Protein AF-A0A9J7GV17-F1 (afdb_monomer)

Radius of gyration: 26.83 Å; Cα contacts (8 Å, |Δi|>4): 73; chains: 1; bounding box: 70×42×79 Å

InterPro domains:
  IPR004841 Amino acid permease/SLC12A domain [PF00324] (50-207)
  IPR004842 SLC12A transporter family [PTHR11827] (38-210)

Solvent-accessible surface area (backbone atoms only — not comparable to full-atom values): 13271 Å² total; per-residue (Å²): 127,67,68,69,57,51,54,56,53,50,52,50,54,48,56,47,50,54,58,53,58,73,72,65,75,82,66,84,75,64,91,89,72,84,84,90,75,91,62,78,77,75,78,64,48,67,64,76,46,54,48,50,54,49,49,45,68,73,67,28,73,62,50,69,67,44,48,56,55,44,33,70,75,57,34,66,71,56,34,51,53,53,54,53,51,52,51,51,55,51,49,56,50,51,56,51,51,49,56,50,58,75,72,16,67,84,57,103,52,61,72,68,47,36,43,26,62,61,59,34,70,73,53,27,51,57,55,48,52,53,50,53,54,50,52,53,52,50,53,50,52,54,44,47,56,51,20,49,56,52,29,60,76,68,68,48,89,44,77,66,51,34,53,51,47,30,53,53,51,51,52,52,53,51,50,54,66,69,75,34,70,75,57,52,54,59,49,50,57,50,51,46,52,53,49,52,51,54,51,51,50,53,53,50,52,65,69,65,75,77,65,92,85,71,56,86,76,55,76,79,66,86,80,83,130

Structure (mmCIF, N/CA/C/O backbone):
data_AF-A0A9J7GV17-F1
#
_entry.id   AF-A0A9J7GV17-F1
#
loop_
_atom_site.group_PDB
_atom_site.id
_atom_site.type_symbol
_atom_site.label_atom_id
_atom_site.label_alt_id
_atom_site.label_comp_id
_atom_site.label_asym_id
_atom_site.label_entity_id
_atom_site.label_seq_id
_atom_site.pdbx_PDB_ins_code
_atom_site.Cartn_x
_atom_site.Cartn_y
_atom_site.Cartn_z
_atom_site.occupancy
_atom_site.B_iso_or_equiv
_atom_site.auth_seq_id
_atom_site.auth_comp_id
_atom_site.auth_asym_id
_atom_site.auth_atom_id
_atom_site.pdbx_PDB_model_num
ATOM 1 N N . MET A 1 1 ? -36.250 19.873 53.301 1.00 50.84 1 MET A N 1
ATOM 2 C CA . MET A 1 1 ? -37.243 18.972 52.658 1.00 50.84 1 MET A CA 1
ATOM 3 C C . MET A 1 1 ? -37.480 19.249 51.158 1.00 50.84 1 MET A C 1
ATOM 5 O O . MET A 1 1 ? -37.870 18.332 50.445 1.00 50.84 1 MET A O 1
ATOM 9 N N . SER A 1 2 ? -37.263 20.472 50.648 1.00 46.53 2 SER A N 1
ATOM 10 C CA . SER A 1 2 ? -37.588 20.875 49.260 1.00 46.53 2 SER A CA 1
ATOM 11 C C . SER A 1 2 ? -36.556 20.457 48.194 1.00 46.53 2 SER A C 1
ATOM 13 O O . SER A 1 2 ? -36.933 20.104 47.080 1.00 46.53 2 SER A O 1
ATOM 15 N N . VAL A 1 3 ? -35.264 20.407 48.535 1.00 52.38 3 VAL A N 1
ATOM 16 C CA . VAL A 1 3 ? -34.169 20.131 47.576 1.00 52.38 3 VAL A CA 1
ATOM 17 C C . VAL A 1 3 ? -34.157 18.674 47.079 1.00 52.38 3 VAL A C 1
ATOM 19 O O . VAL A 1 3 ? -33.900 18.410 45.904 1.00 52.38 3 VAL A O 1
ATOM 22 N N . PHE A 1 4 ? -34.534 17.714 47.931 1.00 48.66 4 PHE A N 1
ATOM 23 C CA . PHE A 1 4 ? -34.608 16.292 47.558 1.00 48.66 4 PHE A CA 1
ATOM 24 C C . PHE A 1 4 ? -35.778 15.995 46.600 1.00 48.66 4 PHE A C 1
ATOM 26 O O . PHE A 1 4 ? -35.694 15.116 45.743 1.00 48.66 4 PHE A O 1
ATOM 33 N N . ARG A 1 5 ? -36.859 16.784 46.682 1.00 53.06 5 ARG A N 1
ATOM 34 C CA . ARG A 1 5 ? -38.025 16.680 45.790 1.00 53.06 5 ARG A CA 1
ATOM 35 C C . ARG A 1 5 ? -37.735 17.259 44.395 1.00 53.06 5 ARG A C 1
ATOM 37 O O . ARG A 1 5 ? -38.274 16.756 43.411 1.00 53.06 5 ARG A O 1
ATOM 44 N N . GLN A 1 6 ? -36.837 18.243 44.300 1.00 47.22 6 GLN A N 1
ATOM 45 C CA . GLN A 1 6 ? -36.398 18.852 43.037 1.00 47.22 6 GLN A CA 1
ATOM 46 C C . GLN A 1 6 ? -35.502 17.903 42.219 1.00 47.22 6 GLN A C 1
ATOM 48 O O . GLN A 1 6 ? -35.733 17.715 41.024 1.00 47.22 6 GLN A O 1
ATOM 53 N N . ARG A 1 7 ? -34.535 17.229 42.869 1.00 45.53 7 ARG A N 1
ATOM 54 C CA . ARG A 1 7 ? -33.667 16.233 42.206 1.00 45.53 7 ARG A CA 1
ATOM 55 C C . ARG A 1 7 ? -34.460 15.054 41.644 1.00 45.53 7 ARG A C 1
ATOM 57 O O . ARG A 1 7 ? -34.174 14.612 40.538 1.00 45.53 7 ARG A O 1
ATOM 64 N N . ASN A 1 8 ? -35.497 14.593 42.347 1.00 42.56 8 ASN A N 1
ATOM 65 C CA . ASN A 1 8 ? -36.317 13.473 41.878 1.00 42.56 8 ASN A CA 1
ATOM 66 C C . ASN A 1 8 ? -37.237 13.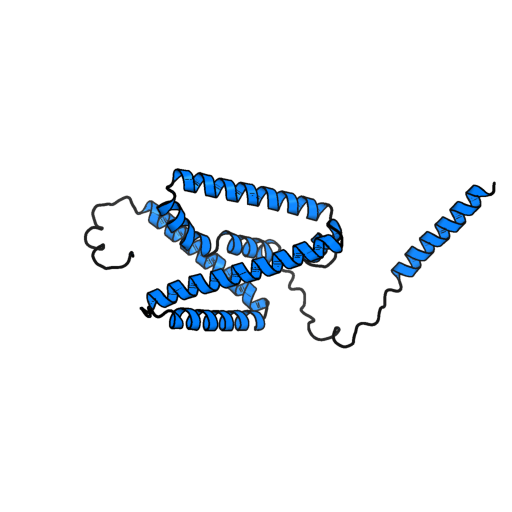846 40.695 1.00 42.56 8 ASN A C 1
ATOM 68 O O . ASN A 1 8 ? -37.536 12.995 39.860 1.00 42.56 8 ASN A O 1
ATOM 72 N N . LYS A 1 9 ? -37.650 15.118 40.572 1.00 51.69 9 LYS A N 1
ATOM 73 C CA . LYS A 1 9 ? -38.344 15.622 39.370 1.00 51.69 9 LYS A CA 1
ATOM 74 C C . LYS A 1 9 ? -37.401 15.739 38.167 1.00 51.69 9 LYS A C 1
ATOM 76 O O . LYS A 1 9 ? -37.792 15.367 37.065 1.00 51.69 9 LYS A O 1
ATOM 81 N N . LEU A 1 10 ? -36.161 16.191 38.374 1.00 53.03 10 LEU A N 1
ATOM 82 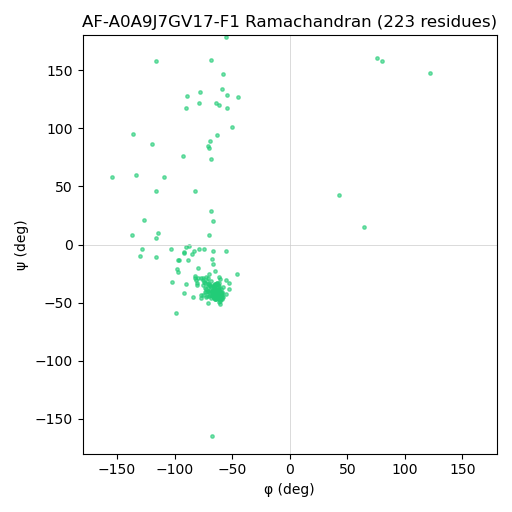C CA . LEU A 1 10 ? -35.155 16.284 37.307 1.00 53.03 10 LEU A CA 1
ATOM 83 C C . LEU A 1 10 ? -34.674 14.909 36.824 1.00 53.03 10 LEU A C 1
ATOM 85 O O . LEU A 1 10 ? -34.563 14.707 35.619 1.00 53.03 10 LEU A O 1
ATOM 89 N N . LEU A 1 11 ? -34.491 13.941 37.728 1.00 51.88 11 LEU A N 1
ATOM 90 C CA . LEU A 1 11 ? -34.141 12.559 37.370 1.00 51.88 11 LEU A CA 1
ATOM 91 C C . LEU A 1 11 ? -35.251 11.856 36.574 1.00 51.88 11 LEU A C 1
ATOM 93 O O . LEU A 1 11 ? -34.952 11.090 35.662 1.00 51.88 11 LEU A O 1
ATOM 97 N N . ARG A 1 12 ? -36.532 12.150 36.850 1.00 50.22 12 ARG A N 1
ATOM 98 C CA . ARG A 1 12 ? -37.652 11.658 36.025 1.00 50.22 12 ARG A CA 1
ATOM 99 C C . ARG A 1 12 ? -37.706 12.333 34.652 1.00 50.22 12 ARG A C 1
ATOM 101 O O . ARG A 1 12 ? -38.005 11.658 33.678 1.00 50.22 12 ARG A O 1
ATOM 108 N N . SER A 1 13 ? -37.359 13.618 34.557 1.00 44.81 13 SER A N 1
ATOM 109 C CA . SER A 1 13 ? -37.289 14.336 33.275 1.00 44.81 13 SER A CA 1
ATOM 110 C C . SER A 1 13 ? -36.124 13.854 32.392 1.00 44.81 13 SER A C 1
ATOM 112 O O . SER A 1 13 ? -36.280 13.743 31.179 1.00 44.81 13 SER A O 1
ATOM 114 N N . PHE A 1 14 ? -34.987 13.478 32.995 1.00 46.97 14 PHE A N 1
ATOM 115 C CA . PHE A 1 14 ? -33.864 12.851 32.282 1.00 46.97 14 PHE A CA 1
ATOM 116 C C . PHE A 1 14 ? -34.188 11.418 31.838 1.00 46.97 14 PHE A C 1
ATOM 118 O O . PHE A 1 14 ? -34.124 11.135 30.648 1.00 46.97 14 PHE A O 1
ATOM 125 N N . LYS A 1 15 ? -34.695 10.552 32.733 1.00 44.22 15 LYS A N 1
ATOM 126 C CA . LYS A 1 15 ? -35.076 9.171 32.368 1.00 4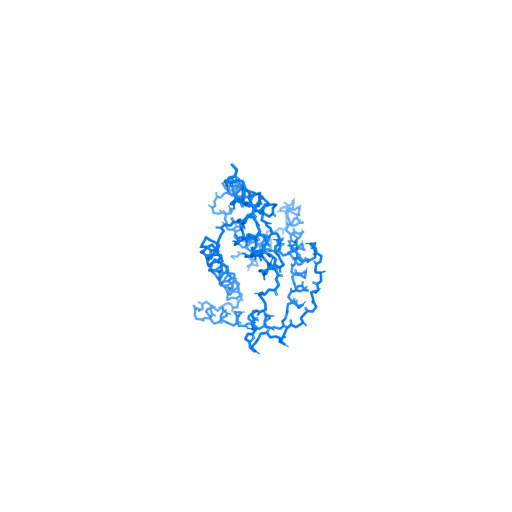4.22 15 LYS A CA 1
ATOM 127 C C . LYS A 1 15 ? -36.178 9.123 31.302 1.00 44.22 15 LYS A C 1
ATOM 129 O O . LYS A 1 15 ? -36.229 8.185 30.515 1.00 44.22 15 LYS A O 1
ATOM 134 N N . GLN A 1 16 ? -37.059 10.125 31.263 1.00 41.88 16 GLN A N 1
ATOM 135 C CA . GLN A 1 16 ? -38.108 10.224 30.249 1.00 41.88 16 GLN A CA 1
ATOM 136 C C . GLN A 1 16 ? -37.600 10.809 28.924 1.00 41.88 16 GLN A C 1
ATOM 138 O O . GLN A 1 16 ? -38.078 10.385 27.878 1.00 41.88 16 GLN A O 1
ATOM 143 N N . LYS A 1 17 ? -36.587 11.689 28.929 1.00 36.47 17 LYS A N 1
ATOM 144 C CA . LYS A 1 17 ? -35.874 12.059 27.695 1.00 36.47 17 LYS A CA 1
ATOM 145 C C . LYS A 1 17 ? -35.110 10.875 27.106 1.00 36.47 17 LYS A C 1
ATOM 147 O O . LYS A 1 17 ? -35.159 10.701 25.895 1.00 36.47 17 LYS A O 1
ATOM 152 N N . ASP A 1 18 ? -34.513 10.018 27.927 1.00 40.91 18 ASP A N 1
ATOM 153 C CA . ASP A 1 18 ? -33.761 8.859 27.430 1.00 40.91 18 ASP A CA 1
ATOM 154 C C . ASP A 1 18 ? -34.689 7.746 26.903 1.00 40.91 18 ASP A C 1
ATOM 156 O O . ASP A 1 18 ? -34.424 7.155 25.859 1.00 40.91 18 ASP A O 1
ATOM 160 N N . VAL A 1 19 ? -35.839 7.515 27.552 1.00 43.56 19 VAL A N 1
ATOM 161 C CA . VAL A 1 19 ? -36.836 6.524 27.093 1.00 43.56 19 VAL A CA 1
ATOM 162 C C . VAL A 1 19 ? -37.620 7.003 25.862 1.00 43.56 19 VAL A C 1
ATOM 164 O O . VAL A 1 19 ? -37.954 6.188 25.009 1.00 43.56 19 VAL A O 1
ATOM 167 N N . VAL A 1 20 ? -37.877 8.309 25.714 1.00 40.47 20 VAL A N 1
ATOM 168 C CA . VAL A 1 20 ? -38.546 8.856 24.514 1.00 40.47 20 VAL A CA 1
ATOM 169 C C . VAL A 1 20 ? -37.567 9.012 23.339 1.00 40.47 20 VAL A C 1
ATOM 171 O O . VAL A 1 20 ? -37.959 8.831 22.187 1.00 40.47 20 VAL A O 1
ATOM 174 N N . THR A 1 21 ? -36.275 9.242 23.602 1.00 35.94 21 THR A N 1
ATOM 175 C CA . THR A 1 21 ? -35.239 9.302 22.549 1.00 35.94 21 THR A CA 1
ATOM 176 C C . THR A 1 21 ? -34.786 7.907 22.094 1.00 35.94 21 THR A C 1
ATOM 178 O O . THR A 1 21 ? -34.329 7.754 20.966 1.00 35.94 21 THR A O 1
ATOM 181 N N . GLY A 1 22 ? -35.007 6.864 22.903 1.00 33.12 22 GLY A N 1
ATOM 182 C CA . GLY A 1 22 ? -34.808 5.462 22.512 1.00 33.12 22 GLY A CA 1
ATOM 183 C C . GLY A 1 22 ? -35.876 4.882 21.570 1.00 33.12 22 GLY A C 1
ATOM 184 O O . GLY A 1 22 ? -35.732 3.741 21.142 1.00 33.12 22 GLY A O 1
ATOM 185 N N . GLY A 1 23 ? -36.935 5.639 21.244 1.00 36.09 23 GLY A N 1
ATOM 186 C CA . GLY A 1 23 ? -38.056 5.170 20.414 1.00 36.09 23 GLY A CA 1
ATOM 187 C C . GLY A 1 23 ? -38.472 6.074 19.244 1.00 36.09 23 GLY A C 1
ATOM 188 O O . GLY A 1 23 ? -39.268 5.635 18.420 1.00 36.09 23 GLY A O 1
ATOM 189 N N . ILE A 1 24 ? -37.970 7.315 19.130 1.00 31.48 24 ILE A N 1
ATOM 190 C CA . ILE A 1 24 ? -38.369 8.279 18.075 1.00 31.48 24 ILE A CA 1
ATOM 191 C C . ILE A 1 24 ? -37.138 8.955 17.435 1.00 31.48 24 ILE A C 1
ATOM 193 O O . ILE A 1 24 ? -36.989 10.170 17.386 1.00 31.48 24 ILE A O 1
ATOM 197 N N . LEU A 1 25 ? -36.256 8.142 16.853 1.00 34.28 25 LEU A N 1
ATOM 198 C CA . LEU A 1 25 ? -35.554 8.522 15.619 1.00 34.28 25 LEU A CA 1
ATOM 199 C C . LEU A 1 25 ? -35.949 7.577 14.478 1.00 34.28 25 LEU A C 1
ATOM 201 O O . LEU A 1 25 ? -35.133 7.147 13.671 1.00 34.28 25 LEU A O 1
ATOM 205 N N . ALA A 1 26 ? -37.257 7.333 14.370 1.00 37.91 26 ALA A N 1
ATOM 206 C CA . ALA A 1 26 ? -37.912 7.219 13.075 1.00 37.91 26 ALA A CA 1
ATOM 207 C C . ALA A 1 26 ? -37.910 8.611 12.408 1.00 37.91 26 ALA A C 1
ATOM 209 O O . ALA A 1 26 ? -38.915 9.315 12.382 1.00 37.91 26 ALA A O 1
ATOM 210 N N . GLN A 1 27 ? -36.745 9.041 11.921 1.00 38.41 27 GLN A N 1
ATOM 211 C CA . GLN A 1 27 ? -36.670 10.059 10.874 1.00 38.41 27 GLN A CA 1
ATOM 212 C C . GLN A 1 27 ? -36.986 9.360 9.538 1.00 38.41 27 GLN A C 1
ATOM 214 O O . GLN A 1 27 ? -36.424 8.290 9.275 1.00 38.41 27 GLN A O 1
ATOM 219 N N . PRO A 1 28 ? -37.892 9.908 8.707 1.00 38.91 28 PRO A N 1
ATOM 220 C CA . PRO A 1 28 ? -38.246 9.333 7.418 1.00 38.91 28 PRO A CA 1
ATOM 221 C C . PRO A 1 28 ? -37.002 9.296 6.534 1.00 38.91 28 PRO A C 1
ATOM 223 O O . PRO A 1 28 ? -36.374 10.313 6.247 1.00 38.91 28 PRO A O 1
ATOM 226 N N . GLN A 1 29 ? -36.631 8.091 6.121 1.00 38.44 29 GLN A N 1
ATOM 227 C CA . GLN A 1 29 ? -35.595 7.876 5.124 1.00 38.44 29 GLN A CA 1
ATOM 228 C C . GLN A 1 29 ? -35.954 8.680 3.856 1.00 38.44 29 GLN A C 1
ATOM 230 O O . GLN A 1 29 ? -37.078 8.538 3.364 1.00 38.44 29 GLN A O 1
ATOM 235 N N . PRO A 1 30 ? -35.051 9.503 3.287 1.00 42.94 30 PRO A N 1
ATOM 236 C CA . PRO A 1 30 ? -35.275 10.045 1.955 1.00 42.94 30 PRO A CA 1
ATOM 237 C C . PRO A 1 30 ? -35.421 8.865 0.982 1.00 42.94 30 PRO A C 1
ATOM 239 O O . PRO A 1 30 ? -34.632 7.920 1.019 1.00 42.94 30 PRO A O 1
ATOM 242 N N . TRP A 1 31 ? -36.438 8.916 0.119 1.00 45.38 31 TRP A N 1
ATOM 243 C CA . TRP A 1 31 ? -36.908 7.836 -0.772 1.00 45.38 31 TRP A CA 1
ATOM 244 C C . TRP A 1 31 ? -35.855 7.225 -1.717 1.00 45.38 31 TRP A C 1
ATOM 246 O O . TRP A 1 31 ? -36.104 6.225 -2.380 1.00 45.38 31 TRP A O 1
ATOM 256 N N . TRP A 1 32 ? -34.655 7.786 -1.742 1.00 56.91 32 TRP A N 1
ATOM 257 C CA . TRP A 1 32 ? -33.507 7.349 -2.522 1.00 56.91 32 TRP A CA 1
ATOM 258 C C . TRP A 1 32 ? -32.693 6.250 -1.814 1.00 56.91 32 TRP A C 1
ATOM 260 O O . TRP A 1 32 ? -31.755 5.722 -2.404 1.00 56.91 32 TRP A O 1
ATOM 270 N N . LYS A 1 33 ? -32.991 5.921 -0.542 1.00 47.22 33 LYS A N 1
ATOM 271 C CA . LYS A 1 33 ? -32.059 5.164 0.316 1.00 47.22 33 LYS A CA 1
ATOM 272 C C . LYS A 1 33 ? -32.474 3.762 0.774 1.00 47.22 33 LYS A C 1
ATOM 274 O O . LYS A 1 33 ? -31.782 3.208 1.621 1.00 47.22 33 LYS A O 1
ATOM 279 N N . ILE A 1 34 ? -33.552 3.165 0.257 1.00 57.09 34 ILE A N 1
ATOM 280 C CA . ILE A 1 34 ? -34.116 1.966 0.918 1.00 57.09 34 ILE A CA 1
ATOM 281 C C . ILE A 1 34 ? -34.064 0.670 0.097 1.00 57.09 34 ILE A C 1
ATOM 283 O O . ILE A 1 34 ? -34.280 -0.382 0.683 1.00 57.09 34 ILE A O 1
ATOM 287 N N . GLN A 1 35 ? -33.740 0.645 -1.201 1.00 40.75 35 GLN A N 1
ATOM 288 C CA . GLN A 1 35 ? -33.966 -0.596 -1.981 1.00 40.75 35 GLN A CA 1
ATOM 289 C C . GLN A 1 35 ? -32.864 -1.041 -2.959 1.00 40.75 35 GLN A C 1
ATOM 291 O O . GLN A 1 35 ? -33.100 -2.002 -3.681 1.00 40.75 35 GLN A O 1
ATOM 296 N N . LEU A 1 36 ? -31.666 -0.436 -3.002 1.00 50.09 36 LEU A N 1
ATOM 297 C CA . LEU A 1 36 ? -30.713 -0.778 -4.081 1.00 50.09 36 LEU A CA 1
ATOM 298 C C . LEU A 1 36 ? -29.538 -1.696 -3.714 1.00 50.09 36 LEU A C 1
ATOM 300 O O . LEU A 1 36 ? -28.771 -2.063 -4.597 1.00 50.09 36 LEU A O 1
ATOM 304 N N . PHE A 1 37 ? -29.360 -2.083 -2.450 1.00 41.66 37 PHE A N 1
ATOM 305 C CA . PHE A 1 37 ? -28.170 -2.857 -2.079 1.00 41.66 37 PHE A CA 1
ATOM 306 C C . PHE A 1 37 ? -28.404 -3.723 -0.832 1.00 41.66 37 PHE A C 1
ATOM 308 O O . PHE A 1 37 ? -27.696 -3.602 0.163 1.00 41.66 37 PHE A O 1
ATOM 315 N N . MET A 1 38 ? -29.399 -4.618 -0.875 1.00 37.50 38 MET A N 1
ATOM 316 C CA . MET A 1 38 ? -29.387 -5.792 0.006 1.00 37.50 38 MET A CA 1
ATOM 317 C C . MET A 1 38 ? -28.285 -6.724 -0.502 1.00 37.50 38 MET A C 1
ATOM 319 O O . MET A 1 38 ? -28.514 -7.610 -1.318 1.00 37.50 38 MET A O 1
ATOM 323 N N . TRP A 1 39 ? -27.059 -6.466 -0.067 1.00 36.41 39 TRP A N 1
ATOM 324 C CA . TRP A 1 39 ? -26.014 -7.471 -0.102 1.00 36.41 39 TRP A CA 1
ATOM 325 C C . TRP A 1 39 ? -26.141 -8.168 1.227 1.00 36.41 39 TRP A C 1
ATOM 327 O O . TRP A 1 39 ? -26.004 -7.528 2.270 1.00 36.41 39 TRP A O 1
ATOM 337 N N . GLU A 1 40 ? -26.454 -9.460 1.203 1.00 41.03 40 GLU A N 1
ATOM 338 C CA . GLU A 1 40 ? -26.131 -10.297 2.349 1.00 41.03 40 GLU A CA 1
ATOM 339 C C . GLU A 1 40 ? -24.701 -9.939 2.766 1.00 41.03 40 GLU A C 1
ATOM 341 O O . GLU A 1 40 ? -23.812 -9.916 1.898 1.00 41.03 40 GLU A O 1
ATOM 346 N N . PRO A 1 41 ? -24.464 -9.592 4.044 1.00 44.75 41 PRO A N 1
ATOM 347 C CA . PRO A 1 41 ? -23.114 -9.501 4.543 1.00 44.75 41 PRO A CA 1
ATOM 348 C C . PRO A 1 41 ? -22.563 -10.916 4.438 1.00 44.75 41 PRO A C 1
ATOM 350 O O . PRO A 1 41 ? -22.789 -11.769 5.289 1.00 44.75 41 PRO A O 1
ATOM 353 N N . VAL A 1 42 ? -21.887 -11.182 3.328 1.00 49.06 42 VAL A N 1
ATOM 354 C CA . VAL A 1 42 ? -20.898 -12.237 3.216 1.00 49.06 42 VAL A CA 1
ATOM 355 C C . VAL A 1 42 ? -19.981 -12.011 4.405 1.00 49.06 42 VAL A C 1
ATOM 357 O O . VAL A 1 42 ? -19.225 -11.040 4.445 1.00 49.06 42 VAL A O 1
ATOM 360 N N . LEU A 1 43 ? -20.191 -12.817 5.446 1.00 50.44 43 LEU A N 1
ATOM 361 C CA . LEU A 1 43 ? -19.475 -12.728 6.703 1.00 50.44 43 LEU A CA 1
ATOM 362 C C . LEU A 1 43 ? -18.052 -13.187 6.393 1.00 50.44 43 LEU A C 1
ATOM 364 O O . LEU A 1 43 ? -17.718 -14.365 6.489 1.00 50.44 43 LEU A O 1
ATOM 368 N N . PHE A 1 44 ? -17.245 -12.265 5.879 1.00 57.97 44 PHE A N 1
ATOM 369 C CA . PHE A 1 44 ? -15.853 -12.531 5.586 1.00 57.97 44 PHE A CA 1
ATOM 370 C C . PHE A 1 44 ? -15.174 -12.829 6.914 1.00 57.97 44 PHE A C 1
ATOM 372 O O . PHE A 1 44 ? -15.222 -12.023 7.846 1.00 57.97 44 PHE A O 1
ATOM 379 N N . GLY A 1 45 ? -14.575 -14.014 7.015 1.00 63.38 45 GLY A N 1
ATOM 380 C CA . GLY A 1 45 ? -13.765 -14.357 8.171 1.00 63.38 45 GLY A CA 1
ATOM 381 C C . GLY A 1 45 ? -12.639 -13.337 8.330 1.00 63.38 45 GLY A C 1
ATOM 382 O O . GLY A 1 45 ? -12.097 -12.830 7.345 1.00 63.38 45 GLY A O 1
ATOM 383 N N . THR A 1 46 ? -12.252 -13.058 9.571 1.00 68.56 46 THR A N 1
ATOM 384 C CA . THR A 1 46 ? -11.169 -12.119 9.911 1.00 68.56 46 THR A CA 1
ATOM 385 C C . THR A 1 46 ? -9.869 -12.441 9.160 1.00 68.56 46 THR A C 1
ATOM 387 O O . THR A 1 46 ? -9.133 -11.541 8.756 1.00 68.56 46 THR A O 1
ATOM 390 N N . TRP A 1 47 ? -9.630 -13.733 8.918 1.00 68.56 47 TRP A N 1
ATOM 391 C CA . TRP A 1 47 ? -8.495 -14.259 8.161 1.00 68.56 47 TRP A CA 1
ATOM 392 C C . TRP A 1 47 ? -8.606 -14.073 6.646 1.00 68.56 47 TRP A C 1
ATOM 394 O O . TRP A 1 47 ? -7.631 -13.694 6.005 1.00 68.56 47 TRP A O 1
ATOM 404 N N . ASP A 1 48 ? -9.779 -14.324 6.073 1.00 64.44 48 ASP A N 1
ATOM 405 C CA . ASP A 1 48 ? -9.944 -14.366 4.617 1.00 64.44 48 ASP A CA 1
ATOM 406 C C . ASP A 1 48 ? -10.105 -12.958 4.018 1.00 64.44 48 ASP A C 1
ATOM 408 O O . ASP A 1 48 ? -9.695 -12.701 2.888 1.00 64.44 48 ASP A O 1
ATOM 412 N N . GLY A 1 49 ? -10.652 -12.019 4.803 1.00 68.75 49 GLY A N 1
ATOM 413 C CA . GLY A 1 49 ? -10.873 -10.635 4.381 1.00 68.75 49 GLY A CA 1
ATOM 414 C C . GLY A 1 49 ? -9.799 -9.648 4.844 1.00 68.75 49 GLY A C 1
ATOM 415 O O . GLY A 1 49 ? -9.187 -8.960 4.029 1.00 68.75 49 GLY A O 1
ATOM 416 N N . VAL A 1 50 ? -9.583 -9.528 6.158 1.00 75.00 50 VAL A N 1
ATOM 417 C CA . VAL A 1 50 ? -8.788 -8.422 6.730 1.00 75.00 50 VAL A CA 1
ATOM 418 C C . VAL A 1 50 ? -7.295 -8.727 6.698 1.00 75.00 50 VAL A C 1
ATOM 420 O O . VAL A 1 50 ? -6.498 -7.876 6.302 1.00 75.00 50 VAL A O 1
ATOM 423 N N . PHE A 1 51 ? -6.904 -9.940 7.090 1.00 79.19 51 PHE A N 1
ATOM 424 C CA . PHE A 1 51 ? -5.494 -10.325 7.153 1.00 79.19 51 PHE A CA 1
ATOM 425 C C . PHE A 1 51 ? -4.836 -10.338 5.768 1.00 79.19 51 PHE A C 1
ATOM 427 O O . PHE A 1 51 ? -3.785 -9.728 5.572 1.00 79.19 51 PHE A O 1
ATOM 434 N N . THR A 1 52 ? -5.494 -10.950 4.785 1.00 78.19 52 THR A N 1
ATOM 435 C CA . THR A 1 52 ? -5.050 -10.985 3.382 1.00 78.19 52 THR A CA 1
ATOM 436 C C . THR A 1 52 ? -4.967 -9.577 2.782 1.00 78.19 52 THR A C 1
ATOM 438 O O . THR A 1 52 ? -3.981 -9.256 2.119 1.00 78.19 52 THR A O 1
ATOM 441 N N . SER A 1 53 ? -5.941 -8.703 3.075 1.00 78.38 53 SER A N 1
ATOM 442 C CA . SER A 1 53 ? -5.935 -7.297 2.634 1.00 78.38 53 SER A CA 1
ATOM 443 C C . SER A 1 53 ? -4.812 -6.478 3.260 1.00 78.38 53 SER A C 1
ATOM 445 O O . SER A 1 53 ? -4.275 -5.571 2.628 1.00 78.38 53 SER A O 1
ATOM 447 N N . CYS A 1 54 ? -4.466 -6.764 4.511 1.00 81.25 54 CYS A N 1
ATOM 448 C CA . CYS A 1 54 ? -3.373 -6.086 5.190 1.00 81.25 54 CYS A CA 1
ATOM 449 C C . CYS A 1 54 ? -2.023 -6.555 4.633 1.00 81.25 54 CYS A C 1
ATOM 451 O O . CYS A 1 54 ? -1.179 -5.729 4.285 1.00 81.25 54 CYS A O 1
ATOM 453 N N . MET A 1 55 ? -1.850 -7.872 4.461 1.00 79.12 55 MET A N 1
ATOM 454 C CA . MET A 1 55 ? -0.633 -8.444 3.886 1.00 79.12 55 MET A CA 1
ATOM 455 C C . MET A 1 55 ? -0.364 -7.921 2.479 1.00 79.12 55 MET A C 1
ATOM 457 O O . MET A 1 55 ? 0.752 -7.496 2.216 1.00 79.12 55 MET A O 1
ATOM 461 N N . ILE A 1 56 ? -1.359 -7.887 1.590 1.00 80.94 56 ILE A N 1
ATOM 462 C CA . ILE A 1 56 ? -1.147 -7.392 0.223 1.00 80.94 56 ILE A CA 1
ATOM 463 C C . ILE A 1 56 ? -0.779 -5.903 0.185 1.00 80.94 56 ILE A C 1
ATOM 465 O O . ILE A 1 56 ? 0.022 -5.492 -0.649 1.00 80.94 56 ILE A O 1
ATOM 469 N N . ASN A 1 57 ? -1.323 -5.096 1.101 1.00 77.25 57 ASN A N 1
ATOM 470 C CA . ASN A 1 57 ? -1.023 -3.669 1.166 1.00 77.25 57 ASN A CA 1
ATOM 471 C C . ASN A 1 57 ? 0.395 -3.405 1.703 1.00 77.25 57 ASN A C 1
ATOM 473 O O . ASN A 1 57 ? 1.090 -2.525 1.206 1.00 77.25 57 ASN A O 1
ATOM 477 N N . ILE A 1 58 ? 0.846 -4.183 2.693 1.00 79.56 58 ILE A N 1
ATOM 478 C CA . ILE A 1 58 ? 2.196 -4.055 3.266 1.00 79.56 58 ILE A CA 1
ATOM 479 C C . ILE A 1 58 ? 3.254 -4.671 2.342 1.00 79.56 58 ILE A C 1
ATOM 481 O O . ILE A 1 58 ? 4.292 -4.058 2.101 1.00 79.56 58 ILE A O 1
ATOM 485 N N . PHE A 1 59 ? 2.999 -5.873 1.820 1.00 72.12 59 PHE A N 1
ATOM 486 C CA . PHE A 1 59 ? 3.950 -6.619 0.994 1.00 72.12 59 PHE A CA 1
ATOM 487 C C . PHE A 1 59 ? 3.886 -6.289 -0.493 1.00 72.12 59 PHE A C 1
ATOM 489 O O . PHE A 1 59 ? 4.658 -6.862 -1.251 1.00 72.12 59 PHE A O 1
ATOM 496 N N . GLY A 1 60 ? 2.983 -5.406 -0.920 1.00 71.81 60 GLY A N 1
ATOM 497 C CA . GLY A 1 60 ? 2.681 -5.168 -2.326 1.00 71.81 60 GLY A CA 1
ATOM 498 C C . GLY A 1 60 ? 3.881 -4.801 -3.207 1.00 71.81 60 GLY A C 1
ATOM 499 O O . GLY A 1 60 ? 5.016 -4.625 -2.768 1.00 71.81 60 GLY A O 1
ATOM 500 N N . VAL A 1 61 ? 3.589 -4.612 -4.494 1.00 57.44 61 VAL A N 1
ATOM 501 C CA . VAL A 1 61 ? 4.544 -4.343 -5.592 1.00 57.44 61 VAL A CA 1
ATOM 502 C C . VAL A 1 61 ? 5.612 -3.275 -5.276 1.00 57.44 61 VAL A C 1
ATOM 504 O O . VAL A 1 61 ? 6.718 -3.316 -5.816 1.00 57.44 61 VAL A O 1
ATOM 507 N N . VAL A 1 62 ? 5.325 -2.350 -4.358 1.00 65.31 62 VAL A N 1
ATOM 508 C CA . VAL A 1 62 ? 6.264 -1.323 -3.888 1.00 65.31 62 VAL A CA 1
ATOM 509 C C . VAL A 1 62 ? 7.540 -1.915 -3.288 1.00 65.31 62 VAL A C 1
ATOM 511 O O . VAL A 1 62 ? 8.606 -1.339 -3.504 1.00 65.31 62 VAL A O 1
ATOM 514 N N . LEU A 1 63 ? 7.482 -3.045 -2.570 1.00 68.56 63 LEU A N 1
ATOM 515 C CA . LEU A 1 63 ? 8.695 -3.629 -1.993 1.00 68.56 63 LEU A CA 1
ATOM 516 C C . LEU A 1 63 ? 9.660 -4.085 -3.088 1.00 68.56 63 LEU A C 1
ATOM 518 O O . LEU A 1 63 ? 10.828 -3.719 -3.033 1.00 68.56 63 LEU A O 1
ATOM 522 N N . PHE A 1 64 ? 9.191 -4.774 -4.126 1.00 64.12 64 PHE A N 1
ATOM 523 C CA . PHE A 1 64 ? 10.065 -5.249 -5.203 1.00 64.12 64 PHE A CA 1
ATOM 524 C C . PHE A 1 64 ? 10.677 -4.111 -6.028 1.00 64.12 64 PHE A C 1
ATOM 526 O O . PHE A 1 64 ? 11.881 -4.109 -6.269 1.00 64.12 64 PHE A O 1
ATOM 533 N N . LEU A 1 65 ? 9.881 -3.104 -6.403 1.00 64.56 65 LEU A N 1
ATOM 534 C CA . LEU A 1 65 ? 10.370 -1.996 -7.234 1.00 64.56 65 LEU A CA 1
ATOM 535 C C . LEU A 1 65 ? 11.235 -0.998 -6.453 1.00 64.56 65 LEU A C 1
ATOM 537 O O . LEU A 1 65 ? 12.170 -0.423 -7.005 1.00 64.56 65 LEU A O 1
ATOM 541 N N . ARG A 1 66 ? 10.928 -0.755 -5.172 1.00 71.69 66 ARG A N 1
ATOM 542 C CA . ARG A 1 66 ? 11.566 0.326 -4.412 1.00 71.69 66 ARG A CA 1
ATOM 543 C C . ARG A 1 66 ? 12.649 -0.146 -3.457 1.00 71.69 66 ARG A C 1
ATOM 545 O O . ARG A 1 66 ? 13.610 0.597 -3.290 1.00 71.69 66 ARG A O 1
ATOM 552 N N . THR A 1 67 ? 12.562 -1.337 -2.857 1.00 71.62 67 THR A N 1
ATOM 553 C CA . THR A 1 67 ? 13.635 -1.797 -1.951 1.00 71.62 67 THR A CA 1
ATOM 554 C C . THR A 1 67 ? 14.927 -2.102 -2.701 1.00 71.62 67 THR A C 1
ATOM 556 O O . THR A 1 67 ? 15.989 -1.755 -2.194 1.00 71.62 67 THR A O 1
ATOM 559 N N . GLY A 1 68 ? 14.854 -2.633 -3.929 1.00 74.12 68 GLY A N 1
ATOM 560 C CA . GLY A 1 68 ? 16.038 -2.872 -4.763 1.00 74.12 68 GLY A CA 1
ATOM 561 C C . GLY A 1 68 ? 16.797 -1.582 -5.084 1.00 74.12 68 GLY A C 1
ATOM 562 O O . GLY A 1 68 ? 17.997 -1.481 -4.834 1.00 74.12 68 GLY A O 1
ATOM 563 N N . TRP A 1 69 ? 16.082 -0.552 -5.544 1.00 76.19 69 TRP A N 1
ATOM 564 C CA . TRP A 1 69 ? 16.679 0.758 -5.816 1.00 76.19 69 TRP A CA 1
ATOM 565 C C . TRP A 1 69 ? 17.151 1.471 -4.537 1.00 76.19 69 TRP A C 1
ATOM 567 O O . TRP A 1 69 ? 18.232 2.057 -4.510 1.00 76.19 69 TRP A O 1
ATOM 577 N N . LEU A 1 70 ? 16.373 1.390 -3.452 1.00 79.12 70 LEU A N 1
ATOM 578 C CA . LEU A 1 70 ? 16.706 2.018 -2.171 1.00 79.12 70 LEU A CA 1
ATOM 579 C C . LEU A 1 70 ? 17.966 1.405 -1.551 1.00 79.12 70 LEU A C 1
ATOM 581 O O . LEU A 1 70 ? 18.864 2.143 -1.158 1.00 79.12 70 LEU A O 1
ATOM 585 N N . VAL A 1 71 ? 18.079 0.076 -1.504 1.00 78.88 71 VAL A N 1
ATOM 586 C CA . VAL A 1 71 ? 19.280 -0.599 -0.987 1.00 78.88 71 VAL A CA 1
ATOM 587 C C . VAL A 1 71 ? 20.484 -0.350 -1.901 1.00 78.88 71 VAL A C 1
ATOM 589 O O . VAL A 1 71 ? 21.587 -0.149 -1.395 1.00 78.88 71 VAL A O 1
ATOM 592 N N . GLY A 1 72 ? 20.275 -0.281 -3.222 1.00 79.38 72 GLY A N 1
ATOM 593 C CA . GLY A 1 72 ? 21.324 0.038 -4.193 1.00 79.38 72 GLY A CA 1
ATOM 594 C C . GLY A 1 72 ? 21.909 1.447 -4.039 1.00 79.38 72 GLY A C 1
ATOM 595 O O . GLY A 1 72 ? 23.121 1.613 -4.127 1.00 79.38 72 GLY A O 1
ATOM 596 N N . ASN A 1 73 ? 21.077 2.457 -3.765 1.00 82.25 73 ASN A N 1
ATOM 597 C CA . ASN A 1 73 ? 21.521 3.852 -3.656 1.00 82.25 73 ASN A CA 1
ATOM 598 C C . ASN A 1 73 ? 21.942 4.256 -2.229 1.00 82.25 73 ASN A C 1
ATOM 600 O O . ASN A 1 73 ? 22.826 5.085 -2.042 1.00 82.25 73 ASN A O 1
ATOM 604 N N . THR A 1 74 ? 21.293 3.702 -1.203 1.00 79.62 74 THR A N 1
ATOM 605 C CA . THR A 1 74 ? 21.498 4.082 0.206 1.00 79.62 74 THR A CA 1
ATOM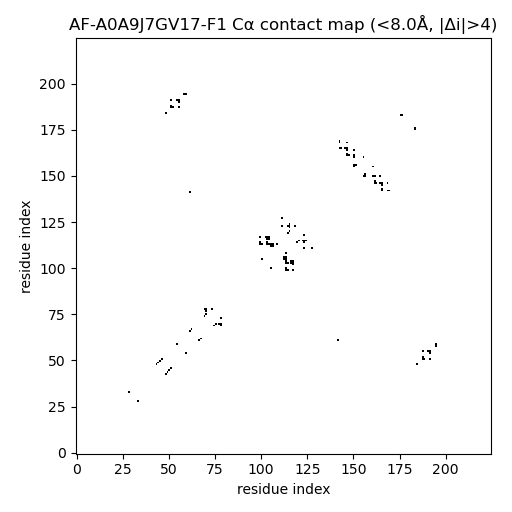 606 C C . THR A 1 74 ? 22.474 3.145 0.932 1.00 79.62 74 THR A C 1
ATOM 608 O O . THR A 1 74 ? 22.988 3.494 1.990 1.00 79.62 74 THR A O 1
ATOM 611 N N . GLY A 1 75 ? 22.799 1.985 0.352 1.00 82.44 75 GLY A N 1
ATOM 612 C CA . GLY A 1 75 ? 23.674 0.979 0.953 1.00 82.44 75 GLY A CA 1
ATOM 613 C C . GLY A 1 75 ? 22.956 0.106 1.990 1.00 82.44 75 GLY A C 1
ATOM 614 O O . GLY A 1 75 ? 21.939 0.486 2.570 1.00 82.44 75 GLY A O 1
ATOM 615 N N . VAL A 1 76 ? 23.499 -1.090 2.246 1.00 84.19 76 VAL A N 1
ATOM 616 C CA . VAL A 1 76 ? 22.830 -2.136 3.050 1.00 84.19 76 VAL A CA 1
ATOM 617 C C . VAL A 1 76 ? 22.593 -1.706 4.502 1.00 84.19 76 VAL A C 1
ATOM 619 O O . VAL A 1 76 ? 21.512 -1.932 5.042 1.00 84.19 76 VAL A O 1
ATOM 622 N N . LEU A 1 77 ? 23.572 -1.052 5.137 1.00 86.31 77 LEU A N 1
ATOM 623 C CA . LEU A 1 77 ? 23.482 -0.675 6.554 1.00 86.31 77 LEU A CA 1
ATOM 624 C C . LEU A 1 77 ? 22.417 0.406 6.803 1.00 86.31 77 LEU A C 1
ATOM 626 O O . LEU A 1 77 ? 21.599 0.282 7.712 1.00 86.31 77 LEU A O 1
ATOM 630 N N . LEU A 1 78 ? 22.405 1.452 5.974 1.00 86.12 78 LEU A N 1
ATOM 631 C CA . LEU A 1 78 ? 21.414 2.526 6.059 1.00 86.12 78 LEU A CA 1
ATOM 632 C C . LEU A 1 78 ? 20.029 2.042 5.601 1.00 86.12 78 LEU A C 1
ATOM 634 O O . LEU A 1 78 ? 19.025 2.434 6.192 1.00 86.12 78 LEU A O 1
ATOM 638 N N . GLY A 1 79 ? 19.969 1.138 4.616 1.00 85.81 79 GLY A N 1
ATOM 639 C CA . GLY A 1 79 ? 18.735 0.462 4.214 1.00 85.81 79 GLY A CA 1
ATOM 640 C C . GLY A 1 79 ? 18.099 -0.326 5.365 1.00 85.81 79 GLY A C 1
ATOM 641 O O . GLY A 1 79 ? 16.903 -0.184 5.611 1.00 85.81 79 GLY A O 1
ATOM 642 N N . LEU A 1 80 ? 18.896 -1.082 6.130 1.00 86.19 80 LEU A N 1
ATOM 643 C CA . LEU A 1 80 ? 18.420 -1.811 7.314 1.00 86.19 80 LEU A CA 1
ATOM 644 C C . LEU A 1 80 ? 17.890 -0.878 8.413 1.00 86.19 80 LEU A C 1
ATOM 646 O O . LEU A 1 80 ? 16.844 -1.165 8.997 1.00 86.19 80 LEU A O 1
ATOM 650 N N . LEU A 1 81 ? 18.562 0.249 8.676 1.00 88.94 81 LEU A N 1
ATOM 651 C CA . LEU A 1 81 ? 18.072 1.247 9.636 1.00 88.94 81 LEU A CA 1
ATOM 652 C C . LEU A 1 81 ? 16.756 1.892 9.186 1.00 88.94 81 LEU A C 1
ATOM 654 O O . LEU A 1 81 ? 15.864 2.105 10.005 1.00 88.94 81 LEU A O 1
ATOM 658 N N . LEU A 1 82 ? 16.608 2.179 7.892 1.00 88.88 82 LEU A N 1
ATOM 659 C CA . LEU A 1 82 ? 15.391 2.780 7.352 1.00 88.88 82 LEU A CA 1
ATOM 660 C C . LEU A 1 82 ? 14.206 1.810 7.447 1.00 88.88 82 LEU A C 1
ATOM 662 O O . LEU A 1 82 ? 13.125 2.199 7.888 1.00 88.88 82 LEU A O 1
ATOM 666 N N . VAL A 1 83 ? 14.416 0.535 7.103 1.00 86.88 83 VAL A N 1
ATOM 667 C CA . VAL A 1 83 ? 13.388 -0.508 7.237 1.00 86.88 83 VAL A CA 1
ATOM 668 C C . VAL A 1 83 ? 12.991 -0.707 8.701 1.00 86.88 83 VAL A C 1
ATOM 670 O O . VAL A 1 83 ? 11.797 -0.768 8.997 1.00 86.88 83 VAL A O 1
ATOM 673 N N . SER A 1 84 ? 13.952 -0.747 9.631 1.00 89.06 84 SER A N 1
ATOM 674 C CA . SER A 1 84 ? 13.631 -0.890 11.058 1.00 89.06 84 SER A CA 1
ATOM 675 C C . SER A 1 84 ? 12.812 0.297 11.573 1.00 89.06 84 SER A C 1
ATOM 677 O O . SER A 1 84 ? 11.819 0.099 12.272 1.00 89.06 84 SER A O 1
ATOM 679 N N . PHE A 1 85 ? 13.148 1.520 11.153 1.00 91.94 85 PHE A N 1
ATOM 680 C CA . PHE A 1 85 ? 12.408 2.723 11.518 1.00 91.94 85 PHE A CA 1
ATOM 681 C C . PHE A 1 85 ? 10.961 2.701 11.004 1.00 91.94 85 PHE A C 1
ATOM 683 O O . PHE A 1 85 ? 10.037 3.016 11.755 1.00 91.94 85 PHE A O 1
ATOM 690 N N . VAL A 1 86 ? 10.733 2.268 9.759 1.00 89.62 86 VAL A N 1
ATOM 691 C CA . VAL A 1 86 ? 9.377 2.121 9.197 1.00 89.62 86 VAL A CA 1
ATOM 692 C C . VAL A 1 86 ? 8.556 1.105 9.992 1.00 89.62 86 VAL A C 1
ATOM 694 O O . VAL A 1 86 ? 7.396 1.373 10.309 1.00 89.62 86 VAL A O 1
ATOM 697 N N . ILE A 1 87 ? 9.153 -0.032 10.364 1.00 89.31 87 ILE A N 1
ATOM 698 C CA . ILE A 1 87 ? 8.480 -1.054 11.178 1.00 89.31 87 ILE A CA 1
ATOM 699 C C . ILE A 1 87 ? 8.126 -0.494 12.560 1.00 89.31 87 ILE A C 1
ATOM 701 O O . ILE A 1 87 ? 7.011 -0.710 13.028 1.00 89.31 87 ILE A O 1
ATOM 705 N N . LEU A 1 88 ? 9.015 0.276 13.195 1.00 94.44 88 LEU A N 1
ATOM 706 C CA . LEU A 1 88 ? 8.722 0.925 14.478 1.00 94.44 88 LEU A CA 1
ATOM 707 C C . LEU A 1 88 ? 7.524 1.877 14.377 1.00 94.44 88 LEU A C 1
ATOM 709 O O . LEU A 1 88 ? 6.612 1.801 15.199 1.00 94.44 88 LEU A O 1
ATOM 713 N N . VAL A 1 89 ? 7.482 2.734 13.352 1.00 93.94 89 VAL A N 1
ATOM 714 C CA . VAL A 1 89 ? 6.354 3.656 13.127 1.00 93.94 89 VAL A CA 1
ATOM 715 C C . VAL A 1 89 ? 5.052 2.892 12.862 1.00 93.94 89 VAL A C 1
ATOM 717 O O . VAL A 1 89 ? 4.002 3.248 13.406 1.00 93.94 89 VAL A O 1
ATOM 720 N N . ALA A 1 90 ? 5.104 1.814 12.075 1.00 89.94 90 ALA A N 1
ATOM 721 C CA . ALA A 1 90 ? 3.948 0.961 11.820 1.00 89.94 90 ALA A CA 1
ATOM 722 C C . ALA A 1 90 ? 3.435 0.291 13.106 1.00 89.94 90 ALA A C 1
ATOM 724 O O . ALA A 1 90 ? 2.235 0.328 13.375 1.00 89.94 90 ALA A O 1
ATOM 725 N N . LEU A 1 91 ? 4.330 -0.251 13.939 1.00 92.06 91 LEU A N 1
ATOM 726 C CA . LEU A 1 91 ? 3.974 -0.870 15.217 1.00 92.06 91 LEU A CA 1
ATOM 727 C C . LEU A 1 91 ? 3.332 0.135 16.177 1.00 92.06 91 LEU A C 1
ATOM 729 O O . LEU A 1 91 ? 2.288 -0.163 16.749 1.00 92.06 91 LEU A O 1
ATOM 733 N N . ILE A 1 92 ? 3.895 1.341 16.308 1.00 95.44 92 ILE A N 1
ATOM 734 C CA . ILE A 1 92 ? 3.316 2.413 17.136 1.00 95.44 92 ILE A CA 1
ATOM 735 C C . ILE A 1 92 ? 1.902 2.770 16.646 1.00 95.44 92 ILE A C 1
ATOM 737 O O . ILE A 1 92 ? 0.987 2.939 17.453 1.00 95.44 92 ILE A O 1
ATOM 741 N N . THR A 1 93 ? 1.702 2.838 15.327 1.00 90.44 93 THR A N 1
ATOM 742 C CA . THR A 1 93 ? 0.398 3.151 14.720 1.00 90.44 93 THR A CA 1
ATOM 743 C C . THR A 1 93 ? -0.631 2.052 14.988 1.00 90.44 93 THR A C 1
ATOM 745 O O . THR A 1 93 ? -1.761 2.350 15.373 1.00 90.44 93 THR A O 1
ATOM 748 N N . VAL A 1 94 ? -0.246 0.781 14.829 1.00 89.56 94 VAL A N 1
ATOM 749 C CA . VAL A 1 94 ? -1.125 -0.370 15.086 1.00 89.56 94 VAL A CA 1
ATOM 750 C C . VAL A 1 94 ? -1.479 -0.467 16.569 1.00 89.56 94 VAL A C 1
ATOM 752 O O . VAL A 1 94 ? -2.653 -0.617 16.894 1.00 89.56 94 VAL A O 1
ATOM 755 N N . LEU A 1 95 ? -0.504 -0.313 17.470 1.00 89.31 95 LEU A N 1
ATOM 756 C CA . LEU A 1 95 ? -0.741 -0.321 18.918 1.00 89.31 95 LEU A CA 1
ATOM 757 C C . LEU A 1 95 ? -1.694 0.804 19.346 1.00 89.31 95 LEU A C 1
ATOM 759 O O . LEU A 1 95 ? -2.608 0.570 20.134 1.00 89.31 95 LEU A O 1
ATOM 763 N N . SER A 1 96 ? -1.536 2.001 18.776 1.00 88.06 96 SER A N 1
ATOM 764 C CA . SER A 1 96 ? -2.463 3.118 18.990 1.00 88.06 96 SER A CA 1
ATOM 765 C C . SER A 1 96 ? -3.874 2.798 18.479 1.00 88.06 96 SER A C 1
ATOM 767 O O . SER A 1 96 ? -4.860 2.999 19.188 1.00 88.06 96 SER A O 1
ATOM 769 N N . GLY A 1 97 ? -3.981 2.226 17.275 1.00 84.12 97 GLY A N 1
ATOM 770 C CA . GLY A 1 97 ? -5.258 1.827 16.681 1.00 84.12 97 GLY A CA 1
ATOM 771 C C . GLY A 1 97 ? -6.007 0.768 17.494 1.00 84.12 97 GLY A C 1
ATOM 772 O O . GLY A 1 97 ? -7.224 0.868 17.641 1.00 84.12 97 GLY A O 1
ATOM 773 N N . ILE A 1 98 ? -5.294 -0.205 18.070 1.00 85.81 98 ILE A N 1
ATOM 774 C CA . ILE A 1 98 ? -5.880 -1.215 18.964 1.00 85.81 98 ILE A CA 1
ATOM 775 C C . ILE A 1 98 ? -6.450 -0.545 20.221 1.00 85.81 98 ILE A C 1
ATOM 777 O O . ILE A 1 98 ? -7.600 -0.798 20.567 1.00 85.81 98 ILE A O 1
ATOM 781 N N . GLY A 1 99 ? -5.710 0.379 20.846 1.00 79.31 99 GLY A N 1
ATOM 782 C CA . GLY A 1 99 ? -6.201 1.117 22.017 1.00 79.31 99 GLY A CA 1
ATOM 783 C C . GLY A 1 99 ? -7.479 1.919 21.730 1.00 79.31 99 GLY A C 1
ATOM 784 O O . GLY A 1 99 ? -8.405 1.930 22.542 1.00 79.31 99 GLY A O 1
ATOM 785 N N . VAL A 1 100 ? -7.572 2.526 20.540 1.00 80.44 100 VAL A N 1
ATOM 786 C CA . VAL A 1 100 ? -8.790 3.205 20.060 1.00 80.44 100 VAL A CA 1
ATOM 787 C C . VAL A 1 100 ? -9.938 2.212 19.851 1.00 80.44 100 VAL A C 1
ATOM 789 O O . VAL A 1 100 ? -11.071 2.523 20.208 1.00 80.44 100 VAL A O 1
ATOM 792 N N . ALA A 1 101 ? -9.669 1.023 19.310 1.00 74.12 101 ALA A N 1
ATOM 793 C CA . ALA A 1 101 ? -10.686 -0.001 19.073 1.00 74.12 101 ALA A CA 1
ATOM 794 C C . ALA A 1 101 ? -11.249 -0.609 20.371 1.00 74.12 101 ALA A C 1
ATOM 796 O O . ALA A 1 101 ? -12.421 -0.971 20.409 1.00 74.12 101 ALA A O 1
ATOM 797 N N . GLU A 1 102 ? -10.448 -0.692 21.436 1.00 79.25 102 GLU A N 1
ATOM 798 C CA . GLU A 1 102 ? -10.893 -1.188 22.747 1.00 79.25 102 GLU A CA 1
ATOM 799 C C . GLU A 1 102 ? -11.784 -0.185 23.497 1.00 79.25 102 GLU A C 1
ATOM 801 O O . GLU A 1 102 ? -12.691 -0.585 24.227 1.00 79.25 102 GLU A O 1
ATOM 806 N N . HIS A 1 103 ? -11.543 1.119 23.318 1.00 70.94 103 HIS A N 1
ATOM 807 C CA . HIS A 1 103 ? -12.260 2.189 24.027 1.00 70.94 103 HIS A CA 1
ATOM 808 C C . HIS A 1 103 ? -13.400 2.802 23.198 1.00 70.94 103 HIS A C 1
ATOM 810 O O . HIS A 1 103 ? -14.319 3.414 23.748 1.00 70.94 103 HIS A O 1
ATOM 816 N N . GLY A 1 104 ? -13.354 2.660 21.873 1.00 63.00 104 GLY A N 1
ATOM 817 C CA . GLY A 1 104 ? -14.392 3.109 20.959 1.00 63.00 104 GLY A CA 1
ATOM 818 C C . GLY A 1 104 ? -15.561 2.142 20.930 1.00 63.00 104 GLY A C 1
ATOM 819 O O . GLY A 1 104 ? -15.405 0.975 20.587 1.00 63.00 104 GLY A O 1
ATOM 820 N N . GLY A 1 105 ? -16.763 2.625 21.245 1.00 56.66 105 GLY A N 1
ATOM 821 C CA . GLY A 1 105 ? -17.977 1.831 21.075 1.00 56.66 105 GLY A CA 1
ATOM 822 C C . GLY A 1 105 ? -18.080 1.317 19.635 1.00 56.66 105 GLY A C 1
ATOM 823 O O . GLY A 1 105 ? -18.156 2.115 18.695 1.00 56.66 105 GLY A O 1
ATOM 824 N N . ILE A 1 106 ? -18.070 -0.010 19.470 1.00 56.34 106 ILE A N 1
ATOM 825 C CA . ILE A 1 106 ? -18.223 -0.689 18.180 1.00 56.34 106 ILE A CA 1
ATOM 826 C C . ILE A 1 106 ? -19.668 -0.480 17.717 1.00 56.34 106 ILE A C 1
ATOM 828 O O . ILE A 1 106 ? -20.577 -1.242 18.039 1.00 56.34 106 ILE A O 1
ATOM 832 N N . GLY A 1 107 ? -19.903 0.608 16.988 1.00 54.53 107 GLY A N 1
ATOM 833 C CA . GLY A 1 107 ? -21.091 0.733 16.154 1.00 54.53 107 GLY A CA 1
ATOM 834 C C . GLY A 1 107 ? -21.013 -0.251 14.986 1.00 54.53 107 GLY A C 1
ATOM 835 O O . GLY A 1 107 ? -19.929 -0.665 14.584 1.00 54.53 107 GLY A O 1
ATOM 836 N N . SER A 1 108 ? -22.154 -0.584 14.381 1.00 53.09 108 SER A N 1
ATOM 837 C CA . SER A 1 108 ? -22.249 -1.407 13.158 1.00 53.09 108 SER A CA 1
ATOM 838 C C . SER A 1 108 ? -21.692 -0.705 11.892 1.00 53.09 108 SER A C 1
ATOM 840 O O . SER A 1 108 ? -22.183 -0.921 10.784 1.00 53.09 108 SER A O 1
ATOM 842 N N . GLY A 1 109 ? -20.713 0.190 12.040 1.00 61.53 109 GLY A N 1
ATOM 843 C CA . GLY A 1 109 ? -20.065 0.934 10.963 1.00 61.53 109 GLY A CA 1
ATOM 844 C C . GLY A 1 109 ? -18.582 0.574 10.841 1.00 61.53 109 GLY A C 1
ATOM 845 O O . GLY A 1 109 ? -17.975 0.086 11.788 1.00 61.53 109 GLY A O 1
ATOM 846 N N . GLY A 1 110 ? -17.991 0.811 9.665 1.00 69.50 110 GLY A N 1
ATOM 847 C CA . GLY A 1 110 ? -16.567 0.558 9.408 1.00 69.50 110 GLY A CA 1
ATOM 848 C C . GLY A 1 110 ? -15.615 1.477 10.191 1.00 69.50 110 GLY A C 1
ATOM 849 O O . GLY A 1 110 ? -16.014 2.197 11.104 1.00 69.50 110 GLY A O 1
ATOM 850 N N . VAL A 1 111 ? -14.344 1.512 9.784 1.00 67.31 111 VAL A N 1
ATOM 851 C CA . VAL A 1 111 ? -13.243 2.209 10.487 1.00 67.31 111 VAL A CA 1
ATOM 852 C C . VAL A 1 111 ? -13.550 3.686 10.795 1.00 67.31 111 VAL A C 1
ATOM 854 O O . VAL A 1 111 ? -13.266 4.166 11.889 1.00 67.31 111 VAL A O 1
ATOM 857 N N . TYR A 1 112 ? -14.223 4.403 9.888 1.00 69.94 112 TYR A N 1
ATOM 858 C CA . TYR A 1 112 ? -14.636 5.795 10.121 1.00 69.94 112 TYR A CA 1
ATOM 859 C C . TYR A 1 112 ? -15.621 5.950 11.296 1.00 69.94 112 TYR A C 1
ATOM 861 O O . TYR A 1 112 ? -15.557 6.924 12.047 1.00 69.94 112 TYR A O 1
ATOM 869 N N . SER A 1 113 ? -16.512 4.977 11.500 1.00 69.31 113 SER A N 1
ATOM 870 C CA . SER A 1 113 ? -17.454 4.984 12.623 1.00 69.31 113 SER A CA 1
ATOM 871 C C . SER A 1 113 ? -16.739 4.800 13.961 1.00 69.31 113 SER A C 1
ATOM 873 O O . SER A 1 113 ? -17.131 5.442 14.930 1.00 69.31 113 SER A O 1
ATOM 875 N N . MET A 1 114 ? -15.688 3.973 14.012 1.00 70.31 114 MET A N 1
ATOM 876 C CA . MET A 1 114 ? -14.862 3.803 15.217 1.00 70.31 114 MET A CA 1
ATOM 877 C C . MET A 1 114 ? -14.017 5.048 15.510 1.00 70.31 114 MET A C 1
ATOM 879 O O . MET A 1 114 ? -13.918 5.483 16.650 1.00 70.31 114 MET A O 1
ATOM 883 N N . ILE A 1 115 ? -13.439 5.675 14.483 1.00 73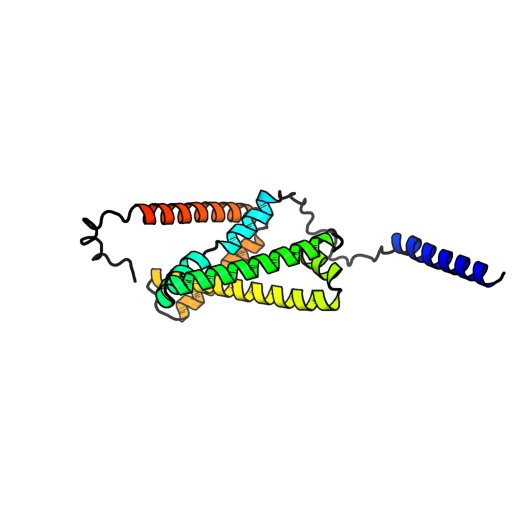.06 115 ILE A N 1
ATOM 884 C CA . ILE A 1 115 ? -12.651 6.902 14.665 1.00 73.06 115 ILE A CA 1
ATOM 885 C C . ILE A 1 115 ? -13.527 8.080 15.104 1.00 73.06 115 ILE A C 1
ATOM 887 O O . ILE A 1 115 ? -13.160 8.824 16.013 1.00 73.06 115 ILE A O 1
ATOM 891 N N . SER A 1 116 ? -14.693 8.255 14.478 1.00 71.69 116 SER A N 1
ATOM 892 C CA . SER A 1 116 ? -15.601 9.363 14.795 1.00 71.69 116 SER A CA 1
ATOM 893 C C . SER A 1 116 ? -16.266 9.221 16.168 1.00 71.69 116 SER A C 1
ATOM 895 O O . SER A 1 116 ? -16.602 10.241 16.772 1.00 71.69 116 SER A O 1
ATOM 897 N N . SER A 1 117 ? -16.404 7.993 16.691 1.00 70.62 117 SER A N 1
ATOM 898 C CA . SER A 1 117 ? -16.914 7.755 18.044 1.00 70.62 117 SER A CA 1
ATOM 899 C C . SER A 1 117 ? -15.886 8.075 19.135 1.00 70.62 117 SER A C 1
ATOM 901 O O . SER A 1 117 ? -16.288 8.526 20.205 1.00 70.62 117 SER A O 1
ATOM 903 N N . VAL A 1 118 ? -14.581 7.921 18.866 1.00 72.56 118 VAL A N 1
ATOM 904 C CA . VAL A 1 118 ? -13.507 8.183 19.848 1.00 72.56 118 VAL A CA 1
ATOM 905 C C . VAL A 1 118 ? -12.971 9.616 19.784 1.00 72.56 118 VAL A C 1
ATOM 907 O O . VAL A 1 118 ? -12.745 10.230 20.823 1.00 72.56 118 VAL A O 1
ATOM 910 N N . LEU A 1 119 ? -12.780 1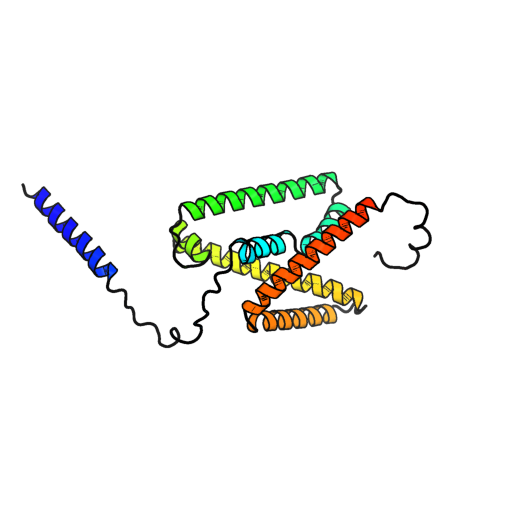0.181 18.586 1.00 69.31 119 LEU A N 1
ATOM 911 C CA . LEU A 1 119 ? -12.200 11.524 18.405 1.00 69.31 119 LEU A CA 1
ATOM 912 C C . LEU A 1 119 ? -13.256 12.646 18.354 1.00 69.31 119 LEU A C 1
ATOM 914 O O . LEU A 1 119 ? -12.911 13.828 18.324 1.00 69.31 119 LEU A O 1
ATOM 918 N N . GLY A 1 120 ? -14.545 12.296 18.347 1.00 73.56 120 GLY A N 1
ATOM 919 C CA . GLY A 1 120 ? -15.646 13.235 18.147 1.00 73.56 120 GLY A CA 1
ATOM 920 C C . GLY A 1 120 ? -15.811 13.666 16.683 1.00 73.56 120 GLY A C 1
ATOM 921 O O . GLY A 1 120 ? -14.904 13.558 15.853 1.00 73.56 120 GLY A O 1
ATOM 922 N N . GLY A 1 121 ? -17.000 14.183 16.349 1.00 73.06 121 GLY A N 1
ATOM 923 C CA . GLY A 1 121 ? -17.396 14.459 14.961 1.00 73.06 121 GLY A CA 1
ATOM 924 C C . GLY A 1 121 ? -16.520 15.477 14.213 1.00 73.06 121 GLY A C 1
ATOM 925 O O . GLY A 1 121 ? -16.386 15.373 12.998 1.00 73.06 121 GLY A O 1
ATOM 926 N N . GLN A 1 122 ? -15.891 16.429 14.915 1.00 80.56 122 GLN A N 1
ATOM 927 C CA . GLN A 1 122 ? -15.046 17.461 14.292 1.00 80.56 122 GLN A CA 1
ATOM 928 C C . GLN A 1 122 ? -13.658 16.936 13.887 1.00 80.56 122 GLN A C 1
ATOM 930 O O . GLN A 1 122 ? -13.198 17.213 12.782 1.00 80.56 122 GLN A O 1
ATOM 935 N N . MET A 1 123 ? -13.000 16.145 14.741 1.00 78.25 123 MET A N 1
ATOM 936 C CA . MET A 1 123 ? -11.657 15.620 14.456 1.00 78.25 123 MET A CA 1
ATOM 937 C C . MET A 1 123 ? -11.707 14.399 13.527 1.00 78.25 123 MET A C 1
ATOM 939 O O . MET A 1 123 ? -10.854 14.257 12.651 1.00 78.25 123 MET A O 1
ATOM 943 N N . GLY A 1 124 ? -12.739 13.554 13.651 1.00 80.00 124 GLY A N 1
ATOM 944 C CA . GLY A 1 124 ? -12.925 12.391 12.779 1.00 80.00 124 GLY A CA 1
ATOM 945 C C . GLY A 1 124 ? -13.129 12.757 11.303 1.00 80.00 124 GLY A C 1
ATOM 946 O O . GLY A 1 124 ? -12.602 12.072 10.427 1.00 80.00 124 GLY A O 1
ATOM 947 N N . GLY A 1 125 ? -13.825 13.866 11.018 1.00 81.94 125 GLY A N 1
ATOM 948 C CA . GLY A 1 125 ? -14.048 14.348 9.649 1.00 81.94 125 GLY A CA 1
ATOM 949 C C . GLY A 1 125 ? -12.757 14.783 8.948 1.00 81.94 125 GLY A C 1
ATOM 950 O O . GLY A 1 125 ? -12.493 14.364 7.821 1.00 81.94 125 GLY A O 1
ATOM 951 N N . THR A 1 126 ? -11.914 15.563 9.631 1.00 86.50 126 THR A N 1
ATOM 952 C CA . THR A 1 126 ? -10.637 16.051 9.078 1.00 86.50 126 THR A CA 1
ATOM 953 C C . THR A 1 126 ? -9.653 14.909 8.828 1.00 86.50 126 THR A C 1
ATOM 955 O O . THR A 1 126 ? -9.063 14.829 7.751 1.00 86.50 126 THR A O 1
ATOM 958 N N . VAL A 1 127 ? -9.508 13.985 9.785 1.00 85.12 127 VAL A N 1
ATOM 959 C CA . VAL A 1 127 ? -8.631 12.810 9.631 1.00 85.12 127 VAL A CA 1
ATOM 960 C C . VAL A 1 127 ? -9.134 11.895 8.510 1.00 85.12 127 VAL A C 1
ATOM 962 O O . VAL A 1 127 ? -8.334 11.411 7.711 1.00 85.12 127 VAL A O 1
ATOM 965 N N . GLY A 1 128 ? -10.454 11.707 8.394 1.00 85.00 128 GLY A N 1
ATOM 966 C CA . GLY A 1 128 ? -11.061 10.934 7.310 1.00 85.00 128 GLY A CA 1
ATOM 967 C C . GLY A 1 128 ? -10.791 11.528 5.924 1.00 85.00 128 GLY A C 1
ATOM 968 O O . GLY A 1 128 ? -10.409 10.794 5.013 1.00 85.00 128 GLY A O 1
ATOM 969 N N . LEU A 1 129 ? -10.921 12.850 5.764 1.00 87.38 129 LEU A N 1
ATOM 970 C CA . LEU A 1 129 ? -10.616 13.530 4.499 1.00 87.38 129 LEU A CA 1
ATOM 971 C C . LEU A 1 129 ? -9.137 13.403 4.112 1.00 87.38 129 LEU A C 1
ATOM 973 O O . LEU A 1 129 ? -8.834 13.099 2.958 1.00 87.38 129 LEU A O 1
ATOM 977 N N . LEU A 1 130 ? -8.223 13.578 5.072 1.00 90.94 130 LEU A N 1
ATOM 978 C CA . LEU A 1 130 ? -6.787 13.397 4.840 1.00 90.94 130 LEU A CA 1
ATOM 979 C C . LEU A 1 130 ? -6.453 11.958 4.432 1.00 90.94 130 LEU A C 1
ATOM 981 O O . LEU A 1 130 ? -5.658 11.748 3.516 1.00 90.94 130 LEU A O 1
ATOM 985 N N . TYR A 1 131 ? -7.086 10.969 5.068 1.00 85.31 131 TYR A N 1
ATOM 986 C CA . TYR A 1 131 ? -6.883 9.562 4.737 1.00 85.31 131 TYR A CA 1
ATOM 987 C C . TYR A 1 131 ? -7.349 9.231 3.315 1.00 85.31 131 TYR A C 1
ATOM 989 O O . TYR A 1 131 ? -6.598 8.618 2.557 1.00 85.31 131 TYR A O 1
ATOM 997 N N . VAL A 1 132 ? -8.549 9.674 2.920 1.00 88.44 132 VAL A N 1
ATOM 998 C CA . VAL A 1 132 ? -9.068 9.453 1.559 1.00 88.44 132 VAL A CA 1
ATOM 999 C C . VAL A 1 132 ? -8.159 10.108 0.520 1.00 88.44 132 VAL A C 1
ATOM 1001 O O . VAL A 1 132 ? -7.803 9.466 -0.465 1.00 88.44 132 VAL A O 1
ATOM 1004 N N . PHE A 1 133 ? -7.717 11.345 0.761 1.00 92.81 133 PHE A N 1
ATOM 1005 C CA . PHE A 1 133 ? -6.789 12.027 -0.139 1.00 92.81 133 PHE A CA 1
ATOM 1006 C C . PHE A 1 133 ? -5.460 11.268 -0.278 1.00 92.81 133 PHE A C 1
ATOM 1008 O O . PHE A 1 133 ? -4.978 11.062 -1.392 1.00 92.81 133 PHE A O 1
ATOM 1015 N N . GLY A 1 134 ? -4.905 10.778 0.835 1.00 89.38 134 GLY A N 1
ATOM 1016 C CA . GLY A 1 134 ? -3.699 9.951 0.831 1.00 89.38 134 GLY A CA 1
ATOM 1017 C C . GLY A 1 134 ? -3.862 8.660 0.024 1.00 89.38 134 GLY A C 1
ATOM 1018 O O . GLY A 1 134 ? -2.991 8.329 -0.779 1.00 89.38 134 GLY A O 1
ATOM 1019 N N . GLN A 1 135 ? -4.995 7.966 0.170 1.00 87.69 135 GLN A N 1
ATOM 1020 C CA . GLN A 1 135 ? -5.290 6.752 -0.600 1.00 87.69 135 GLN A CA 1
ATOM 1021 C C . GLN A 1 135 ? -5.455 7.036 -2.102 1.00 87.69 135 GLN A C 1
ATOM 1023 O O . GLN A 1 135 ? -4.985 6.252 -2.925 1.00 87.69 135 GLN A O 1
ATOM 1028 N N . CYS A 1 136 ? -6.040 8.176 -2.485 1.00 90.56 136 CYS A N 1
ATOM 1029 C CA . CYS A 1 136 ? -6.114 8.588 -3.890 1.00 90.56 136 CYS A CA 1
ATOM 1030 C C . CYS A 1 136 ? -4.722 8.826 -4.498 1.00 90.56 136 CYS A C 1
ATOM 1032 O O . CYS A 1 136 ? -4.449 8.364 -5.606 1.00 90.56 136 CYS A O 1
ATOM 1034 N N . VAL A 1 137 ? -3.833 9.513 -3.773 1.00 90.38 137 VAL A N 1
ATOM 1035 C CA . VAL A 1 137 ? -2.458 9.780 -4.232 1.00 90.38 137 VAL A CA 1
ATOM 1036 C C . VAL A 1 137 ? -1.644 8.487 -4.321 1.00 90.38 137 VAL A C 1
ATOM 1038 O O . VAL A 1 137 ? -0.945 8.274 -5.311 1.00 90.38 137 VAL A O 1
ATOM 1041 N N . ALA A 1 138 ? -1.768 7.596 -3.334 1.00 85.81 138 ALA A N 1
ATOM 1042 C CA . ALA A 1 138 ? -1.116 6.288 -3.359 1.00 85.81 138 ALA A CA 1
ATOM 1043 C C . ALA A 1 138 ? -1.591 5.438 -4.551 1.00 85.81 138 ALA A C 1
ATOM 1045 O O . ALA A 1 138 ? -0.769 4.893 -5.285 1.00 85.81 138 ALA A O 1
ATOM 1046 N N . GLY A 1 139 ? -2.905 5.394 -4.801 1.00 86.38 139 GLY A N 1
ATOM 1047 C CA . GLY A 1 139 ? -3.474 4.700 -5.957 1.00 86.38 139 GLY A CA 1
ATOM 1048 C C . GLY A 1 139 ? -2.953 5.245 -7.289 1.00 86.38 139 GLY A C 1
ATOM 1049 O O . GLY A 1 139 ? -2.568 4.468 -8.161 1.00 86.38 139 GLY A O 1
ATOM 1050 N N . ALA A 1 140 ? -2.860 6.572 -7.430 1.00 88.94 140 ALA A N 1
ATOM 1051 C CA . ALA A 1 140 ? -2.278 7.197 -8.616 1.00 88.94 140 ALA A CA 1
ATOM 1052 C C . ALA A 1 140 ? -0.808 6.792 -8.811 1.00 88.94 140 ALA A C 1
ATOM 1054 O O . ALA A 1 140 ? -0.427 6.411 -9.916 1.00 88.94 140 ALA A O 1
ATOM 1055 N N . MET A 1 141 ? -0.011 6.800 -7.736 1.00 86.69 141 MET A N 1
ATOM 1056 C CA . MET A 1 141 ? 1.398 6.404 -7.773 1.00 86.69 141 MET A CA 1
ATOM 1057 C C . MET A 1 141 ? 1.586 4.943 -8.220 1.00 86.69 141 MET A C 1
ATOM 1059 O O . MET A 1 141 ? 2.500 4.644 -8.992 1.00 86.69 141 MET A O 1
ATOM 1063 N N . TYR A 1 142 ? 0.735 4.023 -7.756 1.00 86.31 142 TYR A N 1
ATOM 1064 C CA . TYR A 1 142 ? 0.810 2.612 -8.152 1.00 86.31 142 TYR A CA 1
ATOM 1065 C C . TYR A 1 142 ? 0.489 2.413 -9.634 1.00 86.31 142 TYR A C 1
ATOM 1067 O O . TYR A 1 142 ? 1.181 1.659 -10.317 1.00 86.31 142 TYR A O 1
ATOM 1075 N N . ILE A 1 143 ? -0.508 3.134 -10.151 1.00 87.38 143 ILE A N 1
ATOM 1076 C CA . ILE A 1 143 ? -0.871 3.093 -11.572 1.00 87.38 143 ILE A CA 1
ATOM 1077 C C . ILE A 1 143 ? 0.259 3.654 -12.433 1.00 87.38 143 ILE A C 1
ATOM 1079 O O . ILE A 1 143 ? 0.604 3.048 -13.445 1.00 87.38 143 ILE A O 1
ATOM 1083 N N . THR A 1 144 ? 0.859 4.778 -12.034 1.00 85.81 144 THR A N 1
ATOM 1084 C CA . THR A 1 144 ? 1.962 5.377 -12.794 1.00 85.81 144 THR A CA 1
ATOM 1085 C C . THR A 1 144 ? 3.197 4.485 -12.810 1.00 85.81 144 THR A C 1
ATOM 1087 O O . THR A 1 144 ? 3.780 4.311 -13.873 1.00 85.81 144 THR A O 1
ATOM 1090 N N . GLY A 1 145 ? 3.556 3.851 -11.686 1.00 84.06 145 GLY A N 1
ATOM 1091 C CA . GLY A 1 145 ? 4.693 2.924 -11.649 1.00 84.06 145 GLY A CA 1
ATOM 1092 C C . GLY A 1 145 ? 4.486 1.709 -12.558 1.00 84.06 145 GLY A C 1
ATOM 1093 O O . GLY A 1 145 ? 5.392 1.306 -13.280 1.00 84.06 145 GLY A O 1
ATOM 1094 N N . PHE A 1 146 ? 3.265 1.167 -12.596 1.00 83.19 146 PHE A N 1
ATOM 1095 C CA . PHE A 1 146 ? 2.920 0.082 -13.517 1.00 83.19 146 PHE A CA 1
ATOM 1096 C C . PHE A 1 146 ? 2.936 0.527 -14.987 1.00 83.19 146 PHE A C 1
ATOM 1098 O O . PHE A 1 146 ? 3.426 -0.197 -15.854 1.00 83.19 146 PHE A O 1
ATOM 1105 N N . ALA A 1 147 ? 2.425 1.725 -15.275 1.00 85.75 147 ALA A N 1
ATOM 1106 C CA . ALA A 1 147 ? 2.427 2.278 -16.622 1.00 85.75 147 ALA A CA 1
ATOM 1107 C C . ALA A 1 147 ? 3.848 2.543 -17.142 1.00 85.75 147 ALA A C 1
ATOM 1109 O O . ALA A 1 147 ? 4.109 2.277 -18.314 1.00 85.75 147 ALA A O 1
ATOM 1110 N N . GLU A 1 148 ? 4.763 3.009 -16.285 1.00 83.31 148 GLU A N 1
ATOM 1111 C CA . GLU A 1 148 ? 6.184 3.161 -16.614 1.00 83.31 148 GLU A CA 1
ATOM 1112 C C . GLU A 1 148 ? 6.806 1.810 -16.987 1.00 83.31 148 GLU A C 1
ATOM 1114 O O . GLU A 1 148 ? 7.344 1.681 -18.086 1.00 83.31 148 GLU A O 1
ATOM 1119 N N . SER A 1 149 ? 6.638 0.777 -16.153 1.00 83.38 149 SER A N 1
ATOM 1120 C CA . SER A 1 149 ? 7.167 -0.564 -16.444 1.00 83.38 149 SER A CA 1
ATOM 1121 C C . SER A 1 149 ? 6.622 -1.152 -17.752 1.00 83.38 149 SER A C 1
ATOM 1123 O O . SER A 1 149 ? 7.380 -1.718 -18.533 1.00 83.38 149 SER A O 1
ATOM 1125 N N . ILE A 1 150 ? 5.324 -0.996 -18.040 1.00 84.00 150 ILE A N 1
ATOM 1126 C CA . ILE A 1 150 ? 4.747 -1.444 -19.321 1.00 84.00 150 ILE A CA 1
ATOM 1127 C C . ILE A 1 150 ? 5.313 -0.648 -20.497 1.00 84.00 150 ILE A C 1
ATOM 1129 O O . ILE A 1 150 ? 5.595 -1.219 -21.549 1.00 84.00 150 ILE A O 1
ATOM 1133 N N . SER A 1 151 ? 5.439 0.671 -20.350 1.00 82.81 151 SER A N 1
ATOM 1134 C CA . SER A 1 151 ? 5.920 1.528 -21.434 1.00 82.81 151 SER A CA 1
ATOM 1135 C C . SER A 1 151 ? 7.361 1.214 -21.830 1.00 82.81 151 SER A C 1
ATOM 1137 O O . SER A 1 151 ? 7.680 1.248 -23.020 1.00 82.81 151 SER A O 1
ATOM 1139 N N . ASP A 1 152 ? 8.186 0.840 -20.849 1.00 82.06 152 ASP A N 1
ATOM 1140 C CA . ASP A 1 152 ? 9.574 0.438 -21.053 1.00 82.06 152 ASP A CA 1
ATOM 1141 C C . ASP A 1 152 ? 9.656 -0.916 -21.777 1.00 82.06 152 ASP A C 1
ATOM 1143 O O . ASP A 1 152 ? 10.349 -1.046 -22.785 1.00 82.06 152 ASP A O 1
ATOM 1147 N N . LEU A 1 153 ? 8.823 -1.889 -21.379 1.00 81.94 153 LEU A N 1
ATOM 1148 C CA . LEU A 1 153 ? 8.709 -3.186 -22.063 1.00 81.94 153 LEU A CA 1
ATOM 1149 C C . LEU A 1 153 ? 8.244 -3.070 -23.523 1.00 81.94 153 LEU A C 1
ATOM 1151 O O . LEU A 1 153 ? 8.646 -3.870 -24.367 1.00 81.94 153 LEU A O 1
ATOM 1155 N N . LEU A 1 154 ? 7.389 -2.093 -23.833 1.00 80.00 154 LEU A N 1
ATOM 1156 C CA . LEU A 1 154 ? 6.893 -1.852 -25.192 1.00 80.00 154 LEU A CA 1
ATOM 1157 C C . LEU A 1 154 ? 7.857 -1.012 -26.049 1.00 80.00 154 LEU A C 1
ATOM 1159 O O . LEU A 1 154 ? 7.590 -0.819 -27.235 1.00 80.00 154 LEU A O 1
ATOM 1163 N N . GLY A 1 155 ? 8.956 -0.495 -25.483 1.00 74.06 155 GLY A N 1
ATOM 1164 C CA . GLY A 1 155 ? 9.935 0.336 -26.197 1.00 74.06 155 GLY A CA 1
ATOM 1165 C C . GLY A 1 155 ? 9.379 1.679 -26.690 1.00 74.06 155 GLY A C 1
ATOM 1166 O O . GLY A 1 155 ? 9.979 2.338 -27.541 1.00 74.06 155 GLY A O 1
ATOM 1167 N N . LEU A 1 156 ? 8.220 2.102 -26.178 1.00 67.94 156 LEU A N 1
ATOM 1168 C CA . LEU A 1 156 ? 7.546 3.337 -26.569 1.00 67.94 156 LEU A CA 1
ATOM 1169 C C . LEU A 1 156 ? 7.983 4.467 -25.631 1.00 67.94 156 LEU A C 1
ATOM 1171 O O . LEU A 1 156 ? 7.227 4.895 -24.764 1.00 67.94 156 LEU A O 1
ATOM 1175 N N . GLY A 1 157 ? 9.195 4.991 -25.833 1.00 64.19 157 GLY A N 1
ATOM 1176 C CA . GLY A 1 157 ? 9.794 6.071 -25.026 1.00 64.19 157 GLY A CA 1
ATOM 1177 C C . GLY A 1 157 ? 9.117 7.452 -25.129 1.00 64.19 157 GLY A C 1
ATOM 1178 O O . GLY A 1 157 ? 9.736 8.472 -24.837 1.00 64.19 157 GLY A O 1
ATOM 1179 N N . ASN A 1 158 ? 7.859 7.522 -25.574 1.00 77.69 158 ASN A N 1
ATOM 1180 C CA . ASN A 1 158 ? 7.112 8.769 -25.698 1.00 77.69 158 ASN A CA 1
ATOM 1181 C C . ASN A 1 158 ? 6.358 9.084 -24.400 1.00 77.69 158 ASN A C 1
ATOM 1183 O O . ASN A 1 158 ? 5.520 8.303 -23.955 1.00 77.69 158 ASN A O 1
ATOM 1187 N N . ILE A 1 159 ? 6.544 10.294 -23.860 1.00 76.19 159 ILE A N 1
ATOM 1188 C CA . ILE A 1 159 ? 5.849 10.776 -22.647 1.00 76.19 159 ILE A CA 1
ATOM 1189 C C . ILE A 1 159 ? 4.313 10.698 -22.770 1.00 76.19 159 ILE A C 1
ATOM 1191 O O . ILE A 1 159 ? 3.596 10.479 -21.794 1.00 76.19 159 ILE A O 1
ATOM 1195 N N . TRP A 1 160 ? 3.798 10.849 -23.993 1.00 79.69 160 TRP A N 1
ATOM 1196 C CA . TRP A 1 160 ? 2.375 10.741 -24.313 1.00 79.69 160 TRP A CA 1
ATOM 1197 C C . TRP A 1 160 ? 1.865 9.297 -24.240 1.00 79.69 160 TRP A C 1
ATOM 1199 O O . TRP A 1 160 ? 0.715 9.084 -23.859 1.00 79.69 160 TRP A O 1
ATOM 1209 N N . ALA A 1 161 ? 2.717 8.310 -24.538 1.00 77.62 161 ALA A N 1
ATOM 1210 C CA . ALA A 1 161 ? 2.371 6.894 -24.451 1.00 77.62 161 ALA A CA 1
ATOM 1211 C C . ALA A 1 161 ? 2.218 6.454 -22.990 1.00 77.62 161 ALA A C 1
ATOM 1213 O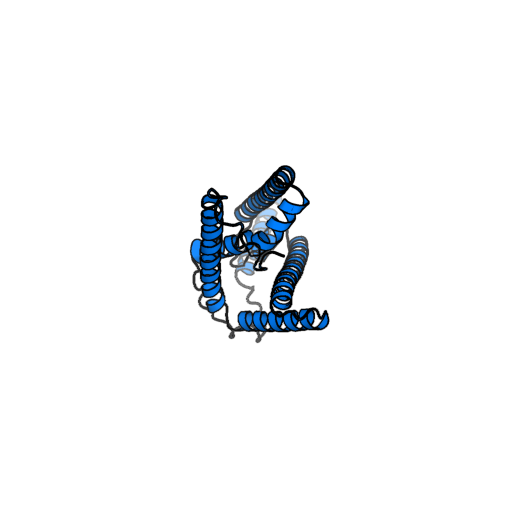 O . ALA A 1 161 ? 1.212 5.839 -22.650 1.00 77.62 161 ALA A O 1
ATOM 1214 N N . VAL A 1 162 ? 3.135 6.866 -22.104 1.00 81.12 162 VAL A N 1
ATOM 1215 C CA . VAL A 1 162 ? 3.052 6.582 -20.656 1.00 81.12 162 VAL A CA 1
ATOM 1216 C C . VAL A 1 162 ? 1.748 7.124 -20.065 1.00 81.12 162 VAL A C 1
ATOM 1218 O O . VAL A 1 162 ? 1.027 6.423 -19.350 1.00 81.12 162 VAL A O 1
ATOM 1221 N N . ARG A 1 163 ? 1.391 8.366 -20.424 1.00 84.75 163 ARG A N 1
ATOM 1222 C CA . ARG A 1 163 ? 0.131 9.000 -20.004 1.00 84.75 163 ARG A CA 1
ATOM 1223 C C . ARG A 1 163 ? -1.094 8.259 -20.540 1.00 84.75 163 ARG A C 1
ATOM 1225 O O . ARG A 1 163 ? -2.034 8.037 -19.784 1.00 84.75 163 ARG A O 1
ATOM 1232 N N . GLY A 1 164 ? -1.073 7.842 -21.808 1.00 86.69 164 GLY A N 1
ATOM 1233 C CA . GLY A 1 164 ? -2.144 7.045 -22.409 1.00 86.69 164 GLY A CA 1
ATOM 1234 C C . GLY A 1 164 ? -2.352 5.708 -21.696 1.00 86.69 164 GLY A C 1
ATOM 1235 O O . GLY A 1 164 ? -3.473 5.390 -21.303 1.00 86.69 164 GLY A O 1
ATOM 1236 N N . ILE A 1 165 ? -1.269 4.966 -21.446 1.00 87.06 165 ILE A N 1
ATOM 1237 C CA . ILE A 1 165 ? -1.298 3.672 -20.744 1.00 87.06 165 ILE A CA 1
ATOM 1238 C C . ILE A 1 165 ? -1.844 3.849 -19.323 1.00 87.06 165 ILE A C 1
ATOM 1240 O O . ILE A 1 165 ? -2.707 3.087 -18.896 1.00 87.06 165 ILE A O 1
ATOM 1244 N N . SER A 1 166 ? -1.420 4.903 -18.620 1.00 88.19 166 SER A N 1
ATOM 1245 C CA . SER A 1 166 ? -1.886 5.206 -17.260 1.00 88.19 166 SER A CA 1
ATOM 1246 C C . SER A 1 166 ? -3.401 5.436 -17.204 1.00 88.19 166 SER A C 1
ATOM 1248 O O . SER A 1 166 ? -4.075 4.922 -16.314 1.00 88.19 166 SER A O 1
ATOM 1250 N N . VAL A 1 167 ? -3.959 6.171 -18.175 1.00 90.19 167 VAL A N 1
ATOM 1251 C CA . VAL A 1 167 ? -5.408 6.425 -18.265 1.00 90.19 167 VAL A CA 1
ATOM 1252 C C . VAL A 1 167 ? -6.180 5.144 -18.583 1.00 90.19 167 VAL A C 1
ATOM 1254 O O . VAL A 1 167 ? -7.222 4.896 -17.979 1.00 90.19 167 VAL A O 1
ATOM 1257 N N . VAL A 1 168 ? -5.665 4.302 -19.484 1.00 91.81 168 VAL A N 1
ATOM 1258 C CA . VAL A 1 168 ? -6.284 3.007 -19.812 1.00 91.81 168 VAL A CA 1
ATOM 1259 C C . VAL A 1 168 ? -6.298 2.081 -18.594 1.00 91.81 168 VAL A C 1
ATOM 1261 O O . VAL A 1 168 ? -7.336 1.498 -18.284 1.00 91.81 168 VAL A O 1
ATOM 1264 N N . VAL A 1 169 ? -5.184 1.985 -17.862 1.00 90.25 169 VAL A N 1
ATOM 1265 C CA . VAL A 1 169 ? -5.085 1.183 -16.632 1.00 90.25 169 VAL A CA 1
ATOM 1266 C C . VAL A 1 169 ? -6.033 1.711 -15.553 1.00 90.25 169 VAL A C 1
ATOM 1268 O O . VAL A 1 169 ? -6.735 0.923 -14.922 1.00 90.25 169 VAL A O 1
ATOM 1271 N N . LEU A 1 170 ? -6.117 3.034 -15.374 1.00 91.12 170 LEU A N 1
ATOM 1272 C CA . LEU A 1 170 ? -7.051 3.656 -14.434 1.00 91.12 170 LEU A CA 1
ATOM 1273 C C . LEU A 1 170 ? -8.512 3.317 -14.774 1.00 91.12 170 LEU A C 1
ATOM 1275 O O . LEU A 1 170 ? -9.278 2.959 -13.882 1.00 91.12 170 LEU A O 1
ATOM 1279 N N . LEU A 1 171 ? -8.897 3.391 -16.052 1.00 91.38 171 LEU A N 1
ATOM 1280 C CA . LEU A 1 171 ? -10.247 3.035 -16.504 1.00 91.38 171 LEU A CA 1
ATOM 1281 C C . LEU A 1 171 ? -10.545 1.543 -16.324 1.00 91.38 171 LEU A C 1
ATOM 1283 O O . LEU A 1 171 ? -11.641 1.191 -15.891 1.00 91.38 171 LEU A O 1
ATOM 1287 N N . ALA A 1 172 ? -9.580 0.666 -16.604 1.00 89.75 172 ALA A N 1
ATOM 1288 C CA . ALA A 1 172 ? -9.727 -0.769 -16.383 1.00 89.75 172 ALA A CA 1
ATOM 1289 C C . ALA A 1 172 ? -9.915 -1.094 -14.891 1.00 89.75 172 ALA A C 1
ATOM 1291 O O . ALA A 1 172 ? -10.837 -1.824 -14.528 1.00 89.75 172 ALA A O 1
ATOM 1292 N N . LEU A 1 173 ? -9.100 -0.494 -14.014 1.00 86.81 173 LEU A N 1
ATOM 1293 C CA . LEU A 1 173 ? -9.230 -0.627 -12.560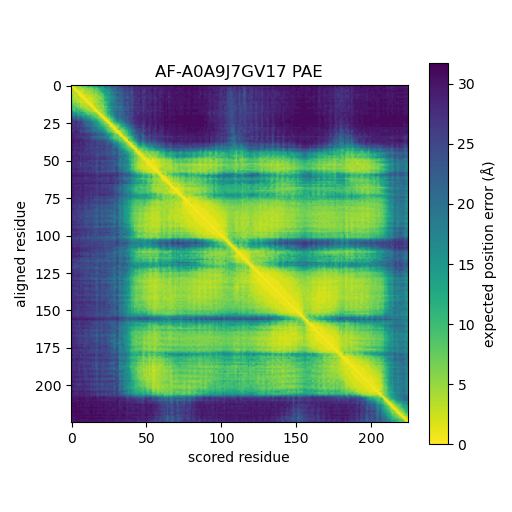 1.00 86.81 173 LEU A CA 1
ATOM 1294 C C . LEU A 1 173 ? -10.568 -0.085 -12.054 1.00 86.81 173 LEU A C 1
ATOM 1296 O O . LEU A 1 173 ? -11.193 -0.701 -11.190 1.00 86.81 173 LEU A O 1
ATOM 1300 N N . LEU A 1 174 ? -11.037 1.037 -12.599 1.00 87.75 174 LEU A N 1
ATOM 1301 C CA . LEU A 1 174 ? -12.359 1.572 -12.286 1.00 87.75 174 LEU A CA 1
ATOM 1302 C C . LEU A 1 174 ? -13.462 0.586 -12.699 1.00 87.75 174 LEU A C 1
ATOM 1304 O O . LEU A 1 174 ? -14.360 0.313 -11.907 1.00 87.75 174 LEU A O 1
ATOM 1308 N N . GLY A 1 175 ? -13.362 -0.008 -13.891 1.00 86.56 175 GLY A N 1
ATOM 1309 C CA . GLY A 1 175 ? -14.287 -1.041 -14.363 1.00 86.56 175 GLY A CA 1
ATOM 1310 C C . GLY A 1 175 ? -14.337 -2.266 -13.444 1.00 86.56 175 GLY A C 1
ATOM 1311 O O . GLY A 1 175 ? -15.421 -2.733 -13.100 1.00 86.56 175 GLY A O 1
ATOM 1312 N N . ILE A 1 176 ? -13.179 -2.739 -12.971 1.00 83.00 176 ILE A N 1
ATOM 1313 C CA . ILE A 1 176 ? -13.087 -3.862 -12.022 1.00 83.00 176 ILE A CA 1
ATOM 1314 C C . ILE A 1 176 ? -13.739 -3.507 -10.678 1.00 83.00 176 ILE A C 1
ATOM 1316 O O . ILE A 1 176 ? -14.460 -4.327 -10.112 1.00 83.00 176 ILE A O 1
ATOM 1320 N N . ASN A 1 177 ? -13.545 -2.279 -10.185 1.00 82.88 177 ASN A N 1
ATOM 1321 C CA . ASN A 1 177 ? -14.188 -1.815 -8.952 1.00 82.88 177 ASN A CA 1
ATOM 1322 C C . ASN A 1 177 ? -15.722 -1.761 -9.072 1.00 82.88 177 ASN A C 1
ATOM 1324 O O . ASN A 1 177 ? -16.421 -2.035 -8.097 1.00 82.88 177 ASN A O 1
ATOM 1328 N N . LEU A 1 178 ? -16.255 -1.457 -10.261 1.00 82.00 178 LEU A N 1
ATOM 1329 C CA . LEU A 1 178 ? -17.699 -1.422 -10.514 1.00 82.00 178 LEU A CA 1
ATOM 1330 C C . LEU A 1 178 ? -18.324 -2.819 -10.677 1.00 82.00 178 LEU A C 1
ATOM 1332 O O . LEU A 1 178 ? -19.491 -3.000 -10.337 1.00 82.00 178 LEU A O 1
ATOM 1336 N N . ALA A 1 179 ? -17.568 -3.814 -11.155 1.00 79.62 179 ALA A N 1
ATOM 1337 C CA . ALA A 1 179 ? -18.058 -5.176 -11.408 1.00 79.62 179 ALA A CA 1
ATOM 1338 C C . ALA A 1 179 ? -18.461 -5.953 -10.134 1.00 79.62 179 ALA A C 1
ATOM 1340 O O . ALA A 1 179 ? -19.196 -6.939 -10.211 1.00 79.62 179 ALA A O 1
ATOM 1341 N N . GLY A 1 180 ? -18.030 -5.495 -8.955 1.00 68.69 180 GLY A N 1
ATOM 1342 C CA . GLY A 1 180 ? -18.549 -5.947 -7.665 1.00 68.69 180 GLY A CA 1
ATOM 1343 C C . GLY A 1 180 ? -17.501 -6.536 -6.720 1.00 68.69 180 GLY A C 1
ATOM 1344 O O . GLY A 1 180 ? -16.555 -7.223 -7.104 1.00 68.69 180 GLY A O 1
ATOM 1345 N N . VAL A 1 181 ? -17.733 -6.320 -5.423 1.00 65.12 181 VAL A N 1
ATOM 1346 C CA . VAL A 1 181 ? -16.797 -6.641 -4.329 1.00 65.12 181 VAL A CA 1
ATOM 1347 C C . VAL A 1 181 ? -16.542 -8.153 -4.178 1.00 65.12 181 VAL A C 1
ATOM 1349 O O . VAL A 1 181 ? -15.501 -8.582 -3.693 1.00 65.12 181 VAL A O 1
ATOM 1352 N N . LYS A 1 182 ? -17.449 -9.014 -4.654 1.00 72.75 182 LYS A N 1
ATOM 1353 C CA . LYS A 1 182 ? -17.229 -10.474 -4.635 1.00 72.75 182 LYS A CA 1
ATOM 1354 C C . LYS A 1 182 ? -16.064 -10.900 -5.538 1.00 72.75 182 LYS A C 1
ATOM 1356 O O . LYS A 1 182 ? -15.338 -11.832 -5.196 1.00 72.75 182 LYS A O 1
ATOM 1361 N N . TRP A 1 183 ? -15.876 -10.221 -6.670 1.00 73.19 183 TRP A N 1
ATOM 1362 C CA . TRP A 1 183 ? -14.777 -10.499 -7.596 1.00 73.19 183 TRP A CA 1
ATOM 1363 C C . TRP A 1 183 ? -13.440 -10.007 -7.046 1.00 73.19 183 TRP A C 1
ATOM 1365 O O . TRP A 1 183 ? -12.447 -10.728 -7.121 1.00 73.19 183 TRP A O 1
ATOM 1375 N N . ILE A 1 184 ? -13.421 -8.822 -6.427 1.00 76.19 184 ILE A N 1
ATOM 1376 C CA . ILE A 1 184 ? -12.170 -8.238 -5.933 1.00 76.19 184 ILE A CA 1
ATOM 1377 C C . ILE A 1 184 ? -11.539 -9.072 -4.820 1.00 76.19 184 ILE A C 1
ATOM 1379 O O . ILE A 1 184 ? -10.327 -9.230 -4.785 1.00 76.19 184 ILE A O 1
ATOM 1383 N N . ILE A 1 185 ? -12.355 -9.694 -3.969 1.00 72.19 185 ILE A N 1
ATOM 1384 C CA . ILE A 1 185 ? -11.864 -10.515 -2.856 1.00 72.19 185 ILE A CA 1
ATOM 1385 C C . ILE A 1 185 ? -11.245 -11.821 -3.364 1.00 72.19 185 ILE A C 1
ATOM 1387 O O . ILE A 1 185 ? -10.173 -12.218 -2.913 1.00 72.19 185 ILE A O 1
ATOM 1391 N N . ARG A 1 186 ? -11.857 -12.453 -4.375 1.00 77.38 186 ARG A N 1
ATOM 1392 C CA . ARG A 1 186 ? -11.266 -13.614 -5.065 1.00 77.38 186 ARG A CA 1
ATOM 1393 C C . ARG A 1 186 ? -9.935 -13.248 -5.733 1.00 77.38 186 ARG A C 1
ATOM 1395 O O . ARG A 1 186 ? -8.980 -14.014 -5.637 1.00 77.38 186 ARG A O 1
ATOM 1402 N N . LEU A 1 187 ? -9.865 -12.080 -6.380 1.00 79.75 187 LEU A N 1
ATOM 1403 C CA . LEU A 1 187 ? -8.636 -11.571 -6.997 1.00 79.75 187 LEU A CA 1
ATOM 1404 C C . LEU A 1 187 ? -7.559 -11.242 -5.960 1.00 79.75 187 LEU A C 1
ATOM 1406 O O . LEU A 1 187 ? -6.387 -11.501 -6.203 1.00 79.75 187 LEU A O 1
ATOM 1410 N N . GL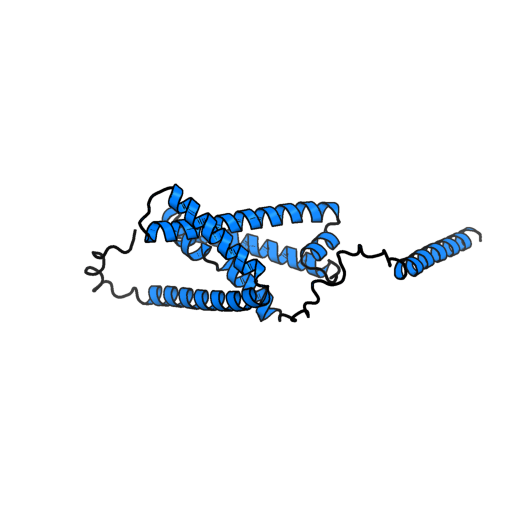N A 1 188 ? -7.937 -10.720 -4.797 1.00 81.69 188 GLN A N 1
ATOM 1411 C CA . GLN A 1 188 ? -7.005 -10.384 -3.727 1.00 81.69 188 GLN A CA 1
ATOM 1412 C C . GLN A 1 188 ? -6.304 -11.623 -3.165 1.00 81.69 188 GLN A C 1
ATOM 1414 O O . GLN A 1 188 ? -5.091 -11.601 -2.961 1.00 81.69 188 GLN A O 1
ATOM 1419 N N . LEU A 1 189 ? -7.044 -12.720 -2.976 1.00 80.38 189 LEU A N 1
ATOM 1420 C CA . LEU A 1 189 ? -6.460 -14.007 -2.590 1.00 80.38 189 LEU A CA 1
ATOM 1421 C C . LEU A 1 189 ? -5.508 -14.545 -3.665 1.00 80.38 189 LEU A C 1
ATOM 1423 O O . LEU A 1 189 ? -4.440 -15.062 -3.343 1.00 80.38 189 LEU A O 1
ATOM 1427 N N . LEU A 1 190 ? -5.858 -14.372 -4.942 1.00 85.81 190 LEU A N 1
ATOM 1428 C CA . LEU A 1 190 ? -4.997 -14.757 -6.060 1.00 85.81 190 LEU A CA 1
ATOM 1429 C C . LEU A 1 190 ? -3.709 -13.921 -6.100 1.00 85.81 190 LEU A C 1
ATOM 1431 O O . LEU A 1 190 ? -2.626 -14.482 -6.263 1.00 85.81 190 LEU A O 1
ATOM 1435 N N . LEU A 1 191 ? -3.796 -12.602 -5.905 1.00 83.19 191 LEU A N 1
ATOM 1436 C CA . LEU A 1 191 ? -2.617 -11.733 -5.849 1.00 83.19 191 LEU A CA 1
ATOM 1437 C C . LEU A 1 191 ? -1.705 -12.087 -4.670 1.00 83.19 191 LEU A C 1
ATOM 1439 O O . LEU A 1 191 ? -0.487 -12.090 -4.835 1.00 83.19 191 LEU A O 1
ATOM 1443 N N . LEU A 1 192 ? -2.270 -12.410 -3.502 1.00 83.00 192 LEU A N 1
ATOM 1444 C CA . LEU A 1 192 ? -1.483 -12.864 -2.354 1.00 83.00 192 LEU A CA 1
ATOM 1445 C C . LEU A 1 192 ? -0.712 -14.150 -2.686 1.00 83.00 192 LEU A C 1
ATOM 1447 O O . LEU A 1 192 ? 0.468 -14.257 -2.360 1.00 83.00 192 LEU A O 1
ATOM 1451 N N . PHE A 1 193 ? -1.358 -15.104 -3.363 1.00 85.44 193 PHE A N 1
ATOM 1452 C CA . PHE A 1 193 ? -0.708 -16.339 -3.797 1.00 85.44 193 PHE A CA 1
ATOM 1453 C C . PHE A 1 193 ? 0.449 -16.066 -4.768 1.00 85.44 193 PHE A C 1
ATOM 1455 O O . PHE A 1 193 ? 1.550 -16.575 -4.569 1.00 85.44 193 PHE A O 1
ATOM 1462 N N . LEU A 1 194 ? 0.235 -15.212 -5.773 1.00 86.56 194 LEU A N 1
ATOM 1463 C CA . LEU A 1 194 ? 1.280 -14.810 -6.720 1.00 86.56 194 LEU A CA 1
ATOM 1464 C C . LEU A 1 194 ? 2.472 -14.150 -6.004 1.00 86.56 194 LEU A C 1
ATOM 1466 O O . LEU A 1 194 ? 3.629 -14.429 -6.315 1.00 86.56 194 LEU A O 1
ATOM 1470 N N . LEU A 1 195 ? 2.193 -13.307 -5.011 1.00 83.94 195 LEU A N 1
ATOM 1471 C CA . LEU A 1 195 ? 3.216 -12.634 -4.220 1.00 83.94 195 LEU A CA 1
ATOM 1472 C C . LEU A 1 195 ? 4.024 -13.607 -3.353 1.00 83.94 195 LEU A C 1
ATOM 1474 O O . LEU A 1 195 ? 5.247 -13.485 -3.251 1.00 83.94 195 LEU A O 1
ATOM 1478 N N . ALA A 1 196 ? 3.357 -14.594 -2.754 1.00 84.00 196 ALA A N 1
ATOM 1479 C CA . ALA A 1 196 ? 4.021 -15.658 -2.014 1.00 84.00 196 ALA A CA 1
ATOM 1480 C C . ALA A 1 196 ? 4.969 -16.452 -2.924 1.00 84.00 196 ALA A C 1
ATOM 1482 O O . ALA A 1 196 ? 6.121 -16.670 -2.555 1.00 84.00 196 ALA A O 1
ATOM 1483 N N . VAL A 1 197 ? 4.529 -16.801 -4.139 1.00 87.12 197 VAL A N 1
ATOM 1484 C CA . VAL A 1 197 ? 5.377 -17.468 -5.142 1.00 87.12 197 VAL A CA 1
ATOM 1485 C C . VAL A 1 197 ? 6.579 -16.599 -5.515 1.00 87.12 197 VAL A C 1
ATOM 1487 O O . VAL A 1 197 ? 7.700 -17.093 -5.495 1.00 87.12 197 VAL A O 1
ATOM 1490 N N . SER A 1 198 ? 6.384 -15.302 -5.772 1.00 84.31 198 SER A N 1
ATOM 1491 C CA . SER A 1 198 ? 7.488 -14.384 -6.091 1.00 84.31 198 SER A CA 1
ATOM 1492 C C . SER A 1 198 ? 8.506 -14.260 -4.954 1.00 84.31 198 SER A C 1
ATOM 1494 O O . SER A 1 198 ? 9.700 -14.115 -5.201 1.00 84.31 198 SER A O 1
ATOM 1496 N N . THR A 1 199 ? 8.045 -14.306 -3.703 1.00 82.25 199 THR A N 1
ATOM 1497 C CA . THR A 1 199 ? 8.923 -14.235 -2.528 1.00 82.25 199 THR A CA 1
ATOM 1498 C C . THR A 1 199 ? 9.705 -15.536 -2.361 1.00 82.25 199 THR A C 1
ATOM 1500 O O . THR A 1 199 ? 10.898 -15.499 -2.076 1.00 82.25 199 THR A O 1
ATOM 1503 N N . LEU A 1 200 ? 9.061 -16.686 -2.582 1.00 85.06 200 LEU A N 1
ATOM 1504 C CA . LEU A 1 200 ? 9.731 -17.985 -2.591 1.00 85.06 200 LEU A CA 1
ATOM 1505 C C . LEU A 1 200 ? 10.784 -18.064 -3.699 1.00 85.06 200 LEU A C 1
ATOM 1507 O O . LEU A 1 200 ? 11.895 -18.505 -3.426 1.00 85.06 200 LEU A O 1
ATOM 1511 N N . ASP A 1 201 ? 10.470 -17.589 -4.904 1.00 86.12 201 ASP A N 1
ATOM 1512 C CA . ASP A 1 201 ? 11.411 -17.547 -6.026 1.00 86.12 201 ASP A CA 1
ATOM 1513 C C . ASP A 1 201 ? 12.632 -16.672 -5.710 1.00 86.12 201 ASP A C 1
ATOM 1515 O O . ASP A 1 201 ? 13.765 -17.120 -5.862 1.00 86.12 201 ASP A O 1
ATOM 1519 N N . PHE A 1 202 ? 12.425 -15.479 -5.142 1.00 82.25 202 PHE A N 1
ATOM 1520 C CA . PHE A 1 202 ? 13.521 -14.614 -4.697 1.00 82.25 202 PHE A CA 1
ATOM 1521 C C . PHE A 1 202 ? 14.409 -15.282 -3.632 1.00 82.25 202 PHE A C 1
ATOM 1523 O O . PHE A 1 202 ? 15.637 -15.202 -3.697 1.00 82.25 202 PHE A O 1
ATOM 1530 N N . VAL A 1 203 ? 13.802 -15.970 -2.658 1.00 83.25 203 VAL A N 1
ATOM 1531 C CA . VAL A 1 203 ? 14.530 -16.697 -1.607 1.00 83.25 203 VAL A CA 1
ATOM 1532 C C . VAL A 1 203 ? 15.330 -17.857 -2.203 1.00 83.25 203 VAL A C 1
ATOM 1534 O O . VAL A 1 203 ? 16.511 -18.000 -1.891 1.00 83.25 203 VAL A O 1
ATOM 1537 N N . VAL A 1 204 ? 14.733 -18.649 -3.099 1.00 85.44 204 VAL A N 1
ATOM 1538 C CA . VAL A 1 204 ? 15.427 -19.729 -3.821 1.00 85.44 204 VAL A CA 1
ATOM 1539 C C . VAL A 1 204 ? 16.576 -19.161 -4.658 1.00 85.44 204 VAL A C 1
ATOM 1541 O O . VAL A 1 204 ? 17.698 -19.655 -4.558 1.00 85.44 204 VAL A O 1
ATOM 1544 N N . GLY A 1 205 ? 16.340 -18.072 -5.394 1.00 80.69 205 GLY A N 1
ATOM 1545 C CA . GLY A 1 205 ? 17.352 -17.350 -6.163 1.00 80.69 205 GLY A CA 1
ATOM 1546 C C . GLY A 1 205 ? 18.542 -16.912 -5.306 1.00 80.69 205 GLY A C 1
ATOM 1547 O O . GLY A 1 205 ? 19.693 -17.120 -5.697 1.00 80.69 205 GLY A O 1
ATOM 1548 N N . SER A 1 206 ? 18.282 -16.405 -4.095 1.00 80.31 206 SER A N 1
ATOM 1549 C CA . SER A 1 206 ? 19.325 -16.036 -3.131 1.00 80.31 206 SER A CA 1
ATOM 1550 C C . SER A 1 206 ? 20.164 -17.228 -2.658 1.00 80.31 206 SER A C 1
ATOM 1552 O O . SER A 1 206 ? 21.350 -17.048 -2.389 1.00 80.31 206 SER A O 1
ATOM 1554 N N . PHE A 1 207 ? 19.589 -18.429 -2.543 1.00 79.31 207 PHE A N 1
ATOM 1555 C CA . PHE A 1 207 ? 20.327 -19.634 -2.142 1.00 79.31 207 PHE A CA 1
ATOM 1556 C C . PHE A 1 207 ? 21.083 -20.292 -3.303 1.00 79.31 207 PHE A C 1
ATOM 1558 O O . PHE A 1 207 ? 22.117 -20.917 -3.079 1.00 79.31 207 PHE A O 1
ATOM 1565 N N . THR A 1 208 ? 20.620 -20.123 -4.545 1.00 71.31 208 THR A N 1
ATOM 1566 C CA . THR A 1 208 ? 21.287 -20.670 -5.742 1.00 71.31 208 THR A CA 1
ATOM 1567 C C . THR A 1 208 ? 22.503 -19.860 -6.221 1.00 71.31 208 THR A C 1
ATOM 1569 O O . THR A 1 208 ? 23.214 -20.296 -7.123 1.00 71.31 208 THR A O 1
ATOM 1572 N N . HIS A 1 209 ? 22.810 -18.714 -5.602 1.00 56.09 209 HIS A N 1
ATOM 1573 C CA . HIS A 1 209 ? 23.971 -17.873 -5.934 1.00 56.09 209 HIS A CA 1
ATOM 1574 C C . HIS A 1 209 ? 25.286 -18.359 -5.279 1.00 56.09 209 HIS A C 1
ATOM 1576 O O . HIS A 1 209 ? 26.032 -17.569 -4.703 1.00 56.09 209 HIS A O 1
ATOM 1582 N N . LEU A 1 210 ? 25.578 -19.664 -5.340 1.00 52.84 210 LEU A N 1
ATOM 1583 C CA . LEU A 1 210 ? 26.842 -20.241 -4.850 1.00 52.84 210 LEU A CA 1
ATOM 1584 C C . LEU A 1 210 ? 27.714 -20.888 -5.943 1.00 52.84 210 LEU A C 1
ATOM 1586 O O . LEU A 1 210 ? 28.792 -21.373 -5.618 1.00 52.84 210 LEU A O 1
ATOM 1590 N N . ASP A 1 211 ? 27.348 -20.782 -7.228 1.00 53.34 211 ASP A N 1
ATOM 1591 C CA . ASP A 1 211 ? 28.199 -21.219 -8.350 1.00 53.34 211 ASP A CA 1
ATOM 1592 C C . ASP A 1 211 ? 28.564 -20.059 -9.310 1.00 53.34 211 ASP A C 1
ATOM 1594 O O . ASP A 1 211 ? 27.923 -19.862 -10.345 1.00 53.34 211 ASP A O 1
ATOM 1598 N N . PRO A 1 212 ? 29.637 -19.287 -9.041 1.00 57.84 212 PRO A N 1
ATOM 1599 C CA . PRO A 1 212 ? 30.138 -18.227 -9.934 1.00 57.84 212 PRO A CA 1
ATOM 1600 C C . PRO A 1 212 ? 30.790 -18.742 -11.241 1.00 57.84 212 PRO A C 1
ATOM 1602 O O . PRO A 1 212 ? 31.369 -17.967 -12.003 1.00 57.84 212 PRO A O 1
ATOM 1605 N N . GLY A 1 213 ? 30.707 -20.045 -11.530 1.00 53.97 213 GLY A N 1
ATOM 1606 C CA . GLY A 1 213 ? 31.437 -20.707 -12.612 1.00 53.97 213 GLY A CA 1
ATOM 1607 C C . GLY A 1 213 ? 30.732 -20.815 -13.970 1.00 53.97 213 GLY A C 1
ATOM 1608 O O . GLY A 1 213 ? 31.389 -21.250 -14.908 1.00 53.97 213 GLY A O 1
ATOM 1609 N N . CYS A 1 214 ? 29.451 -20.449 -14.121 1.00 50.34 214 CYS A N 1
ATOM 1610 C CA . CYS A 1 214 ? 28.711 -20.634 -15.392 1.00 50.34 214 CYS A CA 1
ATOM 1611 C C . CYS A 1 214 ? 27.997 -19.381 -15.949 1.00 50.34 214 CYS A C 1
ATOM 1613 O O . CYS A 1 214 ? 27.457 -19.427 -17.054 1.00 50.34 214 CYS A O 1
ATOM 1615 N N . THR A 1 215 ? 28.013 -18.240 -15.252 1.00 53.91 215 THR A N 1
ATOM 1616 C CA . THR A 1 215 ? 27.175 -17.068 -15.606 1.00 53.91 215 THR A CA 1
ATOM 1617 C C . THR A 1 215 ? 27.822 -16.096 -16.606 1.00 53.91 215 THR A C 1
ATOM 1619 O O . THR A 1 215 ? 27.137 -15.267 -17.207 1.00 53.91 215 THR A O 1
ATOM 1622 N N . TYR A 1 216 ? 29.127 -16.205 -16.872 1.00 49.75 216 TYR A N 1
ATOM 1623 C CA . TYR A 1 216 ? 29.840 -15.279 -17.769 1.00 49.75 216 TYR A CA 1
ATOM 1624 C C . TYR A 1 216 ? 29.427 -15.373 -19.251 1.00 49.75 216 TYR A C 1
ATOM 1626 O O . TYR A 1 216 ? 29.742 -14.467 -20.020 1.00 49.75 216 TYR A O 1
ATOM 1634 N N . ASN A 1 217 ? 28.676 -16.403 -19.659 1.00 42.94 217 ASN A N 1
ATOM 1635 C CA . ASN A 1 217 ? 28.129 -16.498 -21.020 1.00 42.94 217 ASN A CA 1
ATOM 1636 C C . ASN A 1 217 ? 26.676 -16.001 -21.158 1.00 42.94 217 ASN A C 1
ATOM 1638 O O . ASN A 1 217 ? 26.239 -15.763 -22.281 1.00 42.94 217 ASN A O 1
ATOM 1642 N N . LEU A 1 218 ? 25.941 -15.780 -20.059 1.00 50.94 218 LEU A N 1
ATOM 1643 C CA . LEU A 1 218 ? 24.543 -15.315 -20.113 1.00 50.94 218 LEU A CA 1
ATOM 1644 C C . LEU A 1 218 ? 24.389 -13.794 -19.939 1.00 50.94 218 LEU A C 1
ATOM 1646 O O . LEU A 1 218 ? 23.436 -13.214 -20.450 1.00 50.94 218 LEU A O 1
ATOM 1650 N N . GLY A 1 219 ? 25.356 -13.116 -19.310 1.00 46.91 219 GLY A N 1
ATOM 1651 C CA . GLY A 1 219 ? 25.345 -11.654 -19.127 1.00 46.91 219 GLY A CA 1
ATOM 1652 C C . GLY A 1 219 ? 25.480 -10.827 -20.418 1.00 46.91 219 GLY A C 1
ATOM 1653 O O . GLY A 1 219 ? 25.371 -9.605 -20.380 1.00 46.91 219 GLY A O 1
ATOM 1654 N N . ARG A 1 220 ? 25.701 -11.473 -21.574 1.00 43.31 220 ARG A N 1
ATOM 1655 C CA . ARG A 1 220 ? 25.736 -10.825 -22.899 1.00 43.31 220 ARG A CA 1
ATOM 1656 C C . ARG A 1 220 ? 24.356 -10.772 -23.584 1.00 43.31 220 ARG A C 1
ATOM 1658 O O . ARG A 1 220 ? 24.240 -10.194 -24.658 1.00 43.31 220 ARG A O 1
ATOM 1665 N N . LEU A 1 221 ? 23.311 -11.327 -22.965 1.00 44.81 221 LEU A N 1
ATOM 1666 C CA . LEU A 1 221 ? 21.920 -11.279 -23.437 1.00 44.81 221 LEU A CA 1
ATOM 1667 C C . LEU A 1 221 ? 21.060 -10.372 -22.534 1.00 44.81 221 LEU A C 1
ATOM 1669 O O . LEU A 1 221 ? 20.087 -10.797 -21.930 1.00 44.81 221 LEU A O 1
ATOM 1673 N N . GLY A 1 222 ? 21.470 -9.104 -22.430 1.00 48.28 222 GLY A N 1
ATOM 1674 C CA . GLY A 1 222 ? 20.593 -7.922 -22.396 1.00 48.28 222 GLY A CA 1
ATOM 1675 C C . GLY A 1 222 ? 19.300 -7.918 -21.566 1.00 48.28 222 GLY A C 1
ATOM 1676 O O . GLY A 1 222 ? 18.316 -7.388 -22.069 1.00 48.28 222 GLY A O 1
ATOM 1677 N N . PHE A 1 223 ? 19.274 -8.440 -20.334 1.00 48.16 223 PHE A N 1
ATOM 1678 C CA . PHE A 1 223 ? 18.064 -8.381 -19.487 1.00 48.16 223 PHE A CA 1
ATOM 1679 C C . PHE A 1 223 ? 18.261 -7.783 -18.084 1.00 48.16 223 PHE A C 1
ATOM 1681 O O . PHE A 1 223 ? 17.448 -7.999 -17.194 1.00 48.16 223 PHE A O 1
ATOM 1688 N N . VAL A 1 224 ? 19.316 -6.999 -17.858 1.00 43.62 224 VAL A N 1
ATOM 1689 C CA . VAL A 1 224 ? 19.385 -6.140 -16.664 1.00 43.62 224 VAL A CA 1
ATOM 1690 C C . VAL A 1 224 ? 19.891 -4.771 -17.087 1.00 43.62 224 VAL A C 1
ATOM 1692 O O . VAL A 1 224 ? 21.095 -4.543 -17.217 1.00 43.62 224 VAL A O 1
ATOM 1695 N N . ARG A 1 225 ? 18.947 -3.872 -17.336 1.00 34.78 225 ARG A N 1
ATOM 1696 C CA . ARG A 1 225 ? 19.143 -2.437 -17.201 1.00 34.78 225 ARG A CA 1
ATOM 1697 C C . ARG A 1 225 ? 17.980 -1.878 -16.403 1.00 34.78 225 ARG A C 1
ATOM 1699 O O . ARG A 1 225 ? 16.877 -2.440 -16.561 1.00 34.78 225 ARG A O 1
#

pLDDT: mean 70.75, std 17.38, range [31.48, 95.44]

Secondary structure (DSSP, 8-state):
-HHHHHHHHHHHHHHHHHHHHTT---PPPPTTSSSS---------IIIIIIHHHHHHHHSTHIIIIIHHHHHHH-HHHHHHHHHHHHHHHHHHHHHHHHHHHHS---SS-HHHHHHHHHHHHHHHHHHHHHHHHHHHHHHHHHHHHHHHHHHHTT---HHHHHHHHHHHHHHHHHHHHH-HHHHHHHHHHHHHHHHHHHHHHHHHHHHTT-TTSGGGTTTS----

Mean predicted aligned error: 15.3 Å

Sequence (225 aa):
MSVFRQRNKLLRSFKQKDVVTGGILAQPQPWWKIQLFMWEPVLFGTWDGVFTSCMINIFGVVLFLRTGWLVGNTGVLLGLLLVSFVILVALITVLSGIGVAEHGGIGSGGVYSMISSVLGGQMGGTVGLLYVFGQCVAGAMYITGFAESISDLLGLGNIWAVRGISVVVLLALLGINLAGVKWIIRLQLLLLFLLAVSTLDFVVGSFTHLDPGCTYNLGRLGFVR

Organism: Cricetulus griseus (NCBI:txid10029)

Foldseek 3Di:
DVPVVVVVVVVVVVVVVVVVVVPPPPPPDDPVPDPDDPDDPPVQPCCLPVVLVVCCVVLDPCCVVPLVVCCVVVPDVVSVVVVVVVVVVVVVVVVVLVVLVVPFDDDPDPPLNSQCRRVPVPVSVVVVVVVVVVVVVVVLVVLLVVLVVVCVVVVPPDPVSSVVSSVVSVVVVVVVVVVDPVVVSVVSVVVSVVSVVVVVVVVVVVVPPPDPPPCPVVVVPDDDD